Protein AF-A0A2E2Y2N1-F1 (afdb_monomer)

Mean predicted aligned error: 7.8 Å

Radius of gyration: 27.47 Å; Cα contacts (8 Å, |Δi|>4): 385; chains: 1; bounding box: 73×52×80 Å

Secondary structure (DSSP, 8-state):
-HHIIIIIHHSSTTHHHHHHHHHH-HHHHHHHHHHS----SSTTTB-TTSSB-HHHHHHHHHHHHHHHHHHHT---TTS-HHHHHHHHHHHHHHHHHHHHHHT-TTHHHHHHHHHHHHHHHHHHHS-EE-TTS-EE-GGGHHHHHHHHHHHHHHHHHH-HHHHHHHHHHHHTTS-HHHHHHHHS-GGG--HHHHHHHHHHHHHH---HHHHHHTS-TTTHHHHHHHHHHHHHHHHHHHHHHHHHHHTTHHHHHHHHHHHTSHHHHHHHHHHHHHHHHHHTT-HHHHHHHHHHHHHHHHHHHHH-GGGGGSHHHHHHHHHHHHHHHHHHHTT----TT-TTHHHHHHHHTTS--TT--TT------

Structure (mmCIF, N/CA/C/O backbone):
data_AF-A0A2E2Y2N1-F1
#
_entry.id   AF-A0A2E2Y2N1-F1
#
loop_
_atom_site.group_PDB
_atom_site.id
_atom_site.type_symbol
_atom_site.label_atom_id
_atom_site.label_alt_id
_atom_site.label_comp_id
_atom_site.label_asym_id
_atom_site.label_entity_id
_atom_site.label_seq_id
_atom_site.pdbx_PDB_ins_code
_atom_site.Cartn_x
_atom_site.Cartn_y
_atom_site.Cartn_z
_atom_site.occupancy
_atom_site.B_iso_or_equiv
_atom_site.auth_seq_id
_atom_site.auth_comp_id
_atom_site.auth_asym_id
_atom_site.auth_atom_id
_atom_site.pdbx_PDB_model_num
ATOM 1 N N . MET A 1 1 ? 16.594 20.138 -1.427 1.00 82.56 1 MET A N 1
ATOM 2 C CA . MET A 1 1 ? 17.473 19.387 -2.342 1.00 82.56 1 MET A CA 1
ATOM 3 C C . MET A 1 1 ? 16.872 18.054 -2.783 1.00 82.56 1 MET A C 1
ATOM 5 O O . MET A 1 1 ? 16.746 17.875 -3.982 1.00 82.56 1 MET A O 1
ATOM 9 N N . GLY A 1 2 ? 16.406 17.180 -1.873 1.00 85.44 2 GLY A N 1
ATOM 10 C CA . GLY A 1 2 ? 15.792 15.882 -2.238 1.00 85.44 2 GLY A CA 1
ATOM 11 C C . GLY A 1 2 ? 14.756 15.946 -3.373 1.00 85.44 2 GLY A C 1
ATOM 12 O O . GLY A 1 2 ? 14.960 15.336 -4.410 1.00 85.44 2 GLY A O 1
ATOM 13 N N . ASN A 1 3 ? 13.719 16.786 -3.262 1.00 87.50 3 ASN A N 1
ATOM 14 C CA . ASN A 1 3 ? 12.709 16.935 -4.331 1.00 87.50 3 ASN A CA 1
ATOM 15 C C . ASN A 1 3 ? 13.306 17.370 -5.685 1.00 87.50 3 ASN A C 1
ATOM 17 O O . ASN A 1 3 ? 12.841 16.927 -6.725 1.00 87.50 3 ASN A O 1
ATOM 21 N N . PHE A 1 4 ? 14.347 18.205 -5.682 1.00 89.19 4 PHE A N 1
ATOM 22 C CA . PHE A 1 4 ? 15.006 18.608 -6.921 1.00 89.19 4 PHE A CA 1
ATOM 23 C C . PHE A 1 4 ? 15.755 17.423 -7.545 1.00 89.19 4 PHE A C 1
ATOM 25 O O . PHE A 1 4 ? 15.518 17.093 -8.698 1.00 89.19 4 PHE A O 1
ATOM 32 N N . ILE A 1 5 ? 16.595 16.734 -6.767 1.00 92.62 5 ILE A N 1
ATOM 33 C CA . ILE A 1 5 ? 17.373 15.594 -7.271 1.00 92.62 5 ILE A CA 1
ATOM 34 C C . ILE A 1 5 ? 16.458 14.425 -7.668 1.00 92.62 5 ILE A C 1
ATOM 36 O O . ILE A 1 5 ? 16.681 13.800 -8.692 1.00 92.62 5 ILE A O 1
ATOM 40 N N . GLY A 1 6 ? 15.423 14.120 -6.889 1.00 92.75 6 GLY A N 1
ATOM 41 C CA . GLY A 1 6 ? 14.465 13.065 -7.219 1.00 92.75 6 GLY A CA 1
ATOM 42 C C . GLY A 1 6 ? 13.529 13.494 -8.344 1.00 92.75 6 GLY A C 1
ATOM 43 O O . GLY A 1 6 ? 13.709 13.108 -9.495 1.00 92.75 6 GLY A O 1
ATOM 44 N N . ASP A 1 7 ? 12.547 14.333 -8.015 1.00 89.00 7 ASP A N 1
ATOM 45 C CA . ASP A 1 7 ? 11.402 14.596 -8.889 1.00 89.00 7 ASP A CA 1
ATOM 46 C C . ASP A 1 7 ? 11.785 15.376 -10.154 1.00 89.00 7 ASP A C 1
ATOM 48 O O . ASP A 1 7 ? 11.282 15.061 -11.231 1.00 89.00 7 ASP A O 1
ATOM 52 N N . LYS A 1 8 ? 12.670 16.383 -10.063 1.00 89.88 8 LYS A N 1
ATOM 53 C CA . LYS A 1 8 ? 13.014 17.218 -11.234 1.00 89.88 8 LYS A CA 1
ATOM 54 C C . LYS A 1 8 ? 13.932 16.526 -12.234 1.00 89.88 8 LYS A C 1
ATOM 56 O O . LYS A 1 8 ? 13.910 16.916 -13.392 1.00 89.88 8 LYS A O 1
ATOM 61 N N . ILE A 1 9 ? 14.692 15.520 -11.810 1.00 92.12 9 ILE A N 1
ATOM 62 C CA . ILE A 1 9 ? 15.542 14.720 -12.702 1.00 92.12 9 ILE A CA 1
ATOM 63 C C . ILE A 1 9 ? 14.783 13.484 -13.192 1.00 92.12 9 ILE A C 1
ATOM 65 O O . ILE A 1 9 ? 14.837 13.160 -14.371 1.00 92.12 9 ILE A O 1
ATOM 69 N N . GLY A 1 10 ? 14.060 12.796 -12.305 1.00 89.62 10 GLY A N 1
ATOM 70 C CA . GLY A 1 10 ? 13.507 11.474 -12.596 1.00 89.62 10 GLY A CA 1
ATOM 71 C C . GLY A 1 10 ? 12.085 11.442 -13.160 1.00 89.62 10 GLY A C 1
ATOM 72 O O . GLY A 1 10 ? 11.651 10.379 -13.586 1.00 89.62 10 GLY A O 1
ATOM 73 N N . THR A 1 11 ? 11.351 12.558 -13.162 1.00 88.56 11 THR A N 1
ATOM 74 C CA . THR A 1 11 ? 9.949 12.609 -13.636 1.00 88.56 11 THR A CA 1
ATOM 75 C C . THR A 1 11 ? 9.750 13.170 -15.053 1.00 88.56 11 THR A C 1
ATOM 77 O O . THR A 1 11 ? 8.804 12.723 -15.696 1.00 88.56 11 THR A O 1
ATOM 80 N N . PRO A 1 12 ? 10.551 14.136 -15.561 1.00 89.88 12 PRO A N 1
ATOM 81 C CA . PRO A 1 12 ? 10.333 14.704 -16.896 1.00 89.88 12 PRO A CA 1
ATOM 82 C C . PRO A 1 12 ? 10.349 13.678 -18.038 1.00 89.88 12 PRO A C 1
ATOM 84 O O . PRO A 1 12 ? 10.820 12.549 -17.882 1.00 89.88 12 PRO A O 1
ATOM 87 N N . ASP A 1 13 ? 9.893 14.092 -19.218 1.00 85.00 13 ASP A N 1
ATOM 88 C CA . ASP A 1 13 ? 9.948 13.255 -20.422 1.00 85.00 13 ASP A CA 1
ATOM 89 C C . ASP A 1 13 ? 11.405 12.972 -20.831 1.00 85.00 13 ASP A C 1
ATOM 91 O O . ASP A 1 13 ? 11.737 11.856 -21.226 1.00 85.00 13 ASP A O 1
ATOM 95 N N . GLU A 1 14 ? 12.310 13.933 -20.609 1.00 89.81 14 GLU A N 1
ATOM 96 C CA . GLU A 1 14 ? 13.760 13.811 -20.815 1.00 89.81 14 GLU A CA 1
ATOM 97 C C . GLU A 1 14 ? 14.500 13.142 -19.637 1.00 89.81 14 GLU A C 1
ATOM 99 O O . GLU A 1 14 ? 15.723 13.255 -19.505 1.00 89.81 14 GLU A O 1
ATOM 104 N N . ARG A 1 15 ? 13.780 12.444 -18.744 1.00 90.50 15 ARG A N 1
ATOM 105 C CA . ARG A 1 15 ? 14.367 11.806 -17.549 1.00 90.50 15 ARG A CA 1
ATOM 106 C C . ARG A 1 15 ? 15.528 10.869 -17.863 1.00 90.50 15 ARG A C 1
ATOM 108 O O . ARG A 1 15 ? 16.442 10.775 -17.053 1.00 90.50 15 ARG A O 1
ATOM 115 N N . ILE A 1 16 ? 15.518 10.199 -19.018 1.00 88.00 16 ILE A N 1
ATOM 116 C CA . ILE A 1 16 ? 16.605 9.300 -19.431 1.00 88.00 16 ILE A CA 1
ATOM 117 C C . ILE A 1 16 ? 17.902 10.103 -19.588 1.00 88.00 16 ILE A C 1
ATOM 119 O O . ILE A 1 16 ? 18.906 9.775 -18.961 1.00 88.00 16 ILE A O 1
ATOM 123 N N . GLN A 1 17 ? 17.857 11.205 -20.342 1.00 90.50 17 GLN A N 1
ATOM 124 C CA . GLN A 1 17 ? 19.012 12.076 -20.564 1.00 90.50 17 GLN A CA 1
ATOM 125 C C . GLN A 1 17 ? 19.459 12.754 -19.265 1.00 90.50 17 GLN A C 1
ATOM 127 O O . GLN A 1 17 ? 20.652 12.850 -18.993 1.00 90.50 17 GLN A O 1
ATOM 132 N N . PHE A 1 18 ? 18.522 13.211 -18.428 1.00 93.69 18 PHE A N 1
ATOM 133 C CA . PHE A 1 18 ? 18.880 13.834 -17.151 1.00 93.69 18 PHE A CA 1
ATOM 134 C C . PHE A 1 18 ? 19.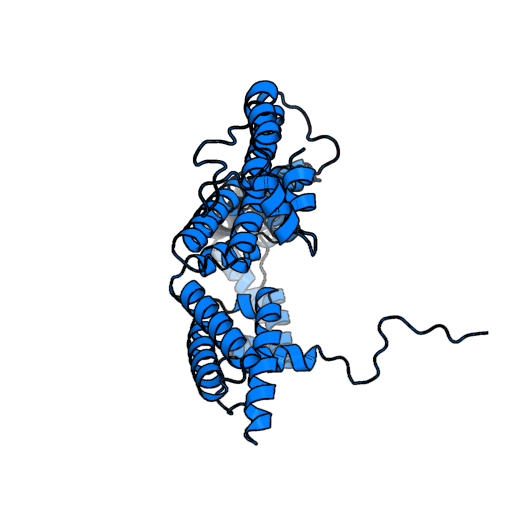506 12.853 -16.161 1.00 93.69 18 PHE A C 1
ATOM 136 O O . PHE A 1 18 ? 20.403 13.242 -15.415 1.00 93.69 18 PHE A O 1
ATOM 143 N N . ARG A 1 19 ? 19.058 11.594 -16.140 1.00 92.81 19 ARG A N 1
ATOM 144 C CA . ARG A 1 19 ? 19.638 10.554 -15.284 1.00 92.81 19 ARG A CA 1
ATOM 145 C C . ARG A 1 19 ? 21.025 10.141 -15.759 1.00 92.81 19 ARG A C 1
ATOM 147 O O . ARG A 1 19 ? 21.897 9.977 -14.913 1.00 92.81 19 ARG A O 1
ATOM 154 N N . GLU A 1 20 ? 21.251 10.048 -17.067 1.00 91.62 20 GLU A N 1
ATOM 155 C CA . GLU A 1 20 ? 22.584 9.822 -17.641 1.00 91.62 20 GLU A CA 1
ATOM 156 C C . GLU A 1 20 ? 23.547 10.958 -17.262 1.00 91.62 20 GLU A C 1
ATOM 158 O O . GLU A 1 20 ? 24.577 10.708 -16.641 1.00 91.62 20 GLU A O 1
ATOM 163 N N . LEU A 1 21 ? 23.152 12.217 -17.495 1.00 94.75 21 LEU A N 1
ATOM 164 C CA . LEU A 1 21 ? 23.945 13.387 -17.095 1.00 94.75 21 LEU A CA 1
ATOM 165 C C . LEU A 1 21 ? 24.225 13.418 -15.590 1.00 94.75 21 LEU A C 1
ATOM 167 O O . LEU A 1 21 ? 25.331 13.750 -15.175 1.00 94.75 21 LEU A O 1
ATOM 171 N N . PHE A 1 22 ? 23.232 13.069 -14.766 1.00 95.25 22 PHE A N 1
ATOM 172 C CA . PHE A 1 22 ? 23.412 12.992 -13.322 1.00 95.25 22 PHE A CA 1
ATOM 173 C C . PHE A 1 22 ? 24.473 11.958 -12.950 1.00 95.25 22 PHE A C 1
ATOM 175 O O . PHE A 1 22 ? 25.332 12.281 -12.145 1.00 95.25 22 PHE A O 1
ATOM 182 N N . GLN A 1 23 ? 24.429 10.755 -13.531 1.00 94.25 23 GLN A N 1
ATOM 183 C CA . GLN A 1 23 ? 25.370 9.665 -13.240 1.00 94.25 23 GLN A CA 1
ATOM 184 C C . GLN A 1 23 ? 26.819 9.997 -13.625 1.00 94.25 23 GLN A C 1
ATOM 186 O O . GLN A 1 23 ? 27.752 9.482 -13.004 1.00 94.25 23 GLN A O 1
ATOM 191 N N . GLU A 1 24 ? 27.009 10.823 -14.655 1.00 94.81 24 GLU A N 1
ATOM 192 C CA . GLU A 1 24 ? 28.324 11.235 -15.155 1.00 94.81 24 GLU A CA 1
ATOM 193 C C . GLU A 1 24 ? 28.924 12.433 -14.395 1.00 94.81 24 GLU A C 1
ATOM 195 O O . GLU A 1 24 ? 30.129 12.685 -14.502 1.00 94.81 24 GLU A O 1
ATOM 200 N N . ASP A 1 25 ? 28.131 13.156 -13.597 1.00 96.12 25 ASP A N 1
ATOM 201 C CA . ASP A 1 25 ? 28.566 14.363 -12.883 1.00 96.12 25 ASP A CA 1
ATOM 202 C C . ASP A 1 25 ? 29.327 14.034 -11.585 1.00 96.12 25 ASP A C 1
ATOM 204 O O . ASP A 1 25 ? 28.854 14.181 -10.451 1.00 96.12 25 ASP A O 1
ATOM 208 N N . ILE A 1 26 ? 30.562 13.560 -11.766 1.00 94.44 26 ILE A N 1
ATOM 209 C CA . ILE A 1 26 ? 31.460 13.163 -10.676 1.00 94.44 26 ILE A CA 1
ATOM 210 C C . ILE A 1 26 ? 31.739 14.335 -9.726 1.00 94.44 26 ILE A C 1
ATOM 212 O O . ILE A 1 26 ? 31.764 14.131 -8.510 1.00 94.44 26 ILE A O 1
ATOM 216 N N . ASP A 1 27 ? 31.935 15.546 -10.252 1.00 95.44 27 ASP A N 1
ATOM 217 C CA . ASP A 1 27 ? 32.252 16.731 -9.447 1.00 95.44 27 ASP A CA 1
ATOM 218 C C . ASP A 1 27 ? 31.070 17.093 -8.535 1.00 95.44 27 ASP A C 1
ATOM 220 O O . ASP A 1 27 ? 31.244 17.319 -7.329 1.00 95.44 27 ASP A O 1
ATOM 224 N N . PHE A 1 28 ? 29.842 17.051 -9.064 1.00 95.00 28 PHE A N 1
ATOM 225 C CA . PHE A 1 28 ? 28.638 17.221 -8.260 1.00 95.00 28 PHE A CA 1
ATOM 226 C C . PHE A 1 28 ? 28.507 16.133 -7.187 1.00 95.00 28 PHE A C 1
ATOM 228 O O . PHE A 1 28 ? 28.236 16.443 -6.025 1.00 95.00 28 PHE A O 1
ATOM 235 N N . HIS A 1 29 ? 28.764 14.865 -7.511 1.00 95.69 29 HIS A N 1
ATOM 236 C CA . HIS A 1 29 ? 28.720 13.783 -6.524 1.00 95.69 29 HIS A CA 1
ATOM 237 C C . HIS A 1 29 ? 29.775 13.914 -5.422 1.00 95.69 29 HIS A C 1
ATOM 239 O O . HIS A 1 29 ? 29.485 13.595 -4.264 1.00 95.69 29 HIS A O 1
ATOM 245 N N . GLN A 1 30 ? 30.977 14.389 -5.757 1.00 94.75 30 GLN A N 1
ATOM 246 C CA . GLN A 1 30 ? 32.033 14.663 -4.784 1.00 94.75 30 GLN A CA 1
ATOM 247 C C . GLN A 1 30 ? 31.641 15.810 -3.853 1.00 94.75 30 GLN A C 1
ATOM 249 O O . GLN A 1 30 ? 31.763 15.654 -2.637 1.00 94.75 30 GLN A O 1
ATOM 254 N N . SER A 1 31 ? 31.108 16.916 -4.388 1.00 94.38 31 SER A N 1
ATOM 255 C CA . SER A 1 31 ? 30.619 18.032 -3.561 1.00 94.38 31 SER A CA 1
ATOM 256 C C . SER A 1 31 ? 29.510 17.590 -2.601 1.00 94.38 31 SER A C 1
ATOM 258 O O . SER A 1 31 ? 29.604 17.840 -1.401 1.00 94.38 31 SER A O 1
ATOM 260 N N . LEU A 1 32 ? 28.520 16.817 -3.069 1.00 94.00 32 LEU A N 1
ATOM 261 C CA . LEU A 1 32 ? 27.466 16.266 -2.211 1.00 94.00 32 LEU A CA 1
ATOM 262 C C . LEU A 1 32 ? 28.025 15.383 -1.084 1.00 94.00 32 LEU A C 1
ATOM 264 O O . LEU A 1 32 ? 27.546 15.440 0.052 1.00 94.00 32 LEU A O 1
ATOM 268 N N . SER A 1 33 ? 29.041 14.573 -1.377 1.00 92.88 33 SER A N 1
ATOM 269 C CA . SER A 1 33 ? 29.656 13.711 -0.370 1.00 92.88 33 SER A CA 1
ATOM 270 C C . SER A 1 33 ? 30.486 14.484 0.647 1.00 92.88 33 SER A C 1
ATOM 272 O O . SER A 1 33 ? 30.409 14.173 1.836 1.00 92.88 33 SER A O 1
ATOM 274 N N . LEU A 1 34 ? 31.280 15.459 0.204 1.00 92.62 34 LEU A N 1
ATOM 275 C CA . LEU A 1 34 ? 32.218 16.189 1.059 1.00 92.62 34 LEU A CA 1
ATOM 276 C C . LEU A 1 34 ? 31.538 17.296 1.867 1.00 92.62 34 LEU A C 1
ATOM 278 O O . LEU A 1 34 ? 31.844 17.470 3.044 1.00 92.62 34 LEU A O 1
ATOM 282 N N . GLU A 1 35 ? 30.625 18.038 1.245 1.00 92.81 35 GLU A N 1
ATOM 283 C CA . GLU A 1 35 ? 30.019 19.235 1.834 1.00 92.81 35 GLU A CA 1
ATOM 284 C C . GLU A 1 35 ? 28.709 18.909 2.552 1.00 92.81 35 GLU A C 1
ATOM 286 O O . GLU A 1 35 ? 28.426 19.446 3.622 1.00 92.81 35 GLU A O 1
ATOM 291 N N . GLU A 1 36 ? 27.923 17.984 1.997 1.00 91.31 36 GLU A N 1
ATOM 292 C CA . GLU A 1 36 ? 26.582 17.680 2.498 1.00 91.31 36 GLU A CA 1
ATOM 293 C C . GLU A 1 36 ? 26.494 16.354 3.257 1.00 91.31 36 GLU A C 1
ATOM 295 O O . GLU A 1 36 ? 25.453 16.059 3.857 1.00 91.31 36 GLU A O 1
ATOM 300 N N . GLY A 1 37 ? 27.567 15.560 3.277 1.00 90.44 37 GLY A N 1
ATOM 301 C CA . GLY A 1 37 ? 27.592 14.255 3.938 1.00 90.44 37 GLY A CA 1
ATOM 302 C C . GLY A 1 37 ? 26.612 13.251 3.325 1.00 90.44 37 GLY A C 1
ATOM 303 O O . GLY A 1 37 ? 26.119 12.371 4.031 1.00 90.44 37 GLY A O 1
ATOM 304 N N . ILE A 1 38 ? 26.288 13.406 2.037 1.00 93.75 38 ILE A N 1
ATOM 305 C CA . ILE A 1 38 ? 25.454 12.468 1.284 1.00 93.75 38 ILE A CA 1
ATOM 306 C C . ILE A 1 38 ? 26.363 11.447 0.615 1.00 93.75 38 ILE A C 1
ATOM 308 O O . ILE A 1 38 ? 27.162 11.789 -0.250 1.00 93.75 38 ILE A O 1
ATOM 312 N N . ASP A 1 39 ? 26.243 10.184 0.999 1.00 92.69 39 ASP A N 1
ATOM 313 C CA . ASP A 1 39 ? 27.144 9.135 0.537 1.00 92.69 39 ASP A CA 1
ATOM 314 C C . ASP A 1 39 ? 26.782 8.698 -0.890 1.00 92.69 39 ASP A C 1
ATOM 316 O O . ASP A 1 39 ? 25.949 7.814 -1.098 1.00 92.69 39 ASP A O 1
ATOM 320 N N . THR A 1 40 ? 27.367 9.362 -1.885 1.00 91.94 40 THR A N 1
ATOM 321 C CA . THR A 1 40 ? 27.090 9.146 -3.313 1.00 91.94 40 THR A CA 1
ATOM 322 C C . THR A 1 40 ? 27.819 7.932 -3.888 1.00 91.94 40 THR A C 1
ATOM 324 O O . THR A 1 40 ? 27.335 7.356 -4.855 1.00 91.94 40 THR A O 1
ATOM 327 N N . PHE A 1 41 ? 28.922 7.484 -3.278 1.00 91.19 41 PHE A N 1
ATOM 328 C CA . PHE A 1 41 ? 29.779 6.420 -3.823 1.00 91.19 41 PHE A CA 1
ATOM 329 C C . PHE A 1 41 ? 29.589 5.046 -3.165 1.00 91.19 41 PHE A C 1
ATOM 331 O O . PHE A 1 41 ? 30.204 4.069 -3.599 1.00 91.19 41 PHE A O 1
ATOM 338 N N . SER A 1 42 ? 28.752 4.923 -2.131 1.00 90.69 42 SER A N 1
ATOM 339 C CA . SER A 1 42 ? 28.406 3.616 -1.565 1.00 90.69 42 SER A CA 1
ATOM 340 C C . SER A 1 42 ? 27.160 3.001 -2.187 1.00 90.69 42 SER A C 1
ATOM 342 O O . SER A 1 42 ? 26.317 3.669 -2.785 1.00 90.69 42 SER A O 1
ATOM 344 N N . ARG A 1 43 ? 26.975 1.701 -1.923 1.00 87.06 43 ARG A N 1
ATOM 345 C CA . ARG A 1 43 ? 25.799 0.910 -2.331 1.00 87.06 43 ARG A CA 1
ATOM 346 C C . ARG A 1 43 ? 24.448 1.529 -1.947 1.00 87.06 43 ARG A C 1
ATOM 348 O O . ARG A 1 43 ? 23.429 1.091 -2.458 1.00 87.06 43 ARG A O 1
ATOM 355 N N . ARG A 1 44 ? 24.416 2.516 -1.044 1.00 89.06 44 ARG A N 1
ATOM 356 C CA . ARG A 1 44 ? 23.191 3.245 -0.691 1.00 89.06 44 ARG A CA 1
ATOM 357 C C . ARG A 1 44 ? 22.697 4.159 -1.813 1.00 89.06 44 ARG A C 1
ATOM 359 O O . ARG A 1 44 ? 21.487 4.365 -1.898 1.00 89.06 44 ARG A O 1
ATOM 366 N N . SER A 1 45 ? 23.610 4.676 -2.638 1.00 93.62 45 SER A N 1
ATOM 367 C CA . SER A 1 45 ? 23.323 5.574 -3.765 1.00 93.62 45 SER A CA 1
ATOM 368 C C . SER A 1 45 ? 23.506 4.935 -5.131 1.00 93.62 45 SER A C 1
ATOM 370 O O . SER A 1 45 ? 22.994 5.484 -6.096 1.00 93.62 45 SER A O 1
ATOM 372 N N . LEU A 1 46 ? 24.227 3.818 -5.241 1.00 94.81 46 LEU A N 1
ATOM 373 C CA . LEU A 1 46 ? 24.498 3.216 -6.547 1.00 94.81 46 LEU A CA 1
ATOM 374 C C . LEU A 1 46 ? 23.274 2.473 -7.096 1.00 94.81 46 LEU A C 1
ATOM 376 O O . LEU A 1 46 ? 22.705 1.617 -6.415 1.00 94.81 46 LEU A O 1
ATOM 380 N N . GLY A 1 47 ? 22.899 2.797 -8.333 1.00 93.38 47 GLY A N 1
ATOM 381 C CA . GLY A 1 47 ? 21.890 2.077 -9.102 1.00 93.38 47 GLY A CA 1
ATOM 382 C C . GLY A 1 47 ? 22.428 0.775 -9.720 1.00 93.38 47 GLY A C 1
ATOM 383 O O . GLY A 1 47 ? 23.573 0.384 -9.468 1.00 93.38 47 GLY A O 1
ATOM 384 N N . PRO A 1 48 ? 21.629 0.097 -10.563 1.00 93.06 48 PRO A N 1
ATOM 385 C CA . PRO A 1 48 ? 22.011 -1.172 -11.196 1.00 93.06 48 PRO A CA 1
ATOM 386 C C . PRO A 1 48 ? 23.272 -1.091 -12.074 1.00 93.06 48 PRO A C 1
ATOM 388 O O . PRO A 1 48 ? 23.992 -2.074 -12.232 1.00 93.06 48 PRO A O 1
ATOM 391 N N . THR A 1 49 ? 23.571 0.091 -12.612 1.00 91.12 49 THR A N 1
ATOM 392 C CA . THR A 1 49 ? 24.760 0.400 -13.424 1.00 91.12 49 THR A CA 1
ATOM 393 C C . THR A 1 49 ? 26.037 0.577 -12.597 1.00 91.12 49 THR A C 1
ATOM 395 O O . THR A 1 49 ? 27.125 0.687 -13.158 1.00 91.12 49 THR A O 1
ATOM 398 N N . GLY A 1 50 ? 25.933 0.621 -11.264 1.00 93.00 50 GLY A N 1
ATOM 399 C CA . GLY A 1 50 ? 27.059 0.906 -10.375 1.00 93.00 50 GLY A CA 1
ATOM 400 C C . GLY A 1 50 ? 27.439 2.388 -10.295 1.00 93.00 50 GLY A C 1
ATOM 401 O O . GLY A 1 50 ? 28.458 2.703 -9.685 1.00 93.00 50 GLY A O 1
ATOM 402 N N . THR A 1 51 ? 26.635 3.286 -10.870 1.00 94.06 51 THR A N 1
ATOM 403 C CA . THR A 1 51 ? 26.779 4.748 -10.776 1.00 94.06 51 THR A CA 1
ATOM 404 C C . THR A 1 51 ? 25.735 5.345 -9.821 1.00 94.06 51 THR A C 1
ATOM 406 O O . THR A 1 51 ? 24.729 4.686 -9.530 1.00 94.06 51 THR A O 1
ATOM 409 N N . PRO A 1 52 ? 25.956 6.554 -9.269 1.00 96.12 52 PRO A N 1
ATOM 410 C CA . PRO A 1 52 ? 25.003 7.176 -8.352 1.00 96.12 52 PRO A CA 1
ATOM 411 C C . PRO A 1 52 ? 23.655 7.453 -9.029 1.00 96.12 52 PRO A C 1
ATOM 413 O O . PRO A 1 52 ? 23.580 8.076 -10.082 1.00 96.12 52 PRO A O 1
ATOM 416 N N . ASP A 1 53 ? 22.572 7.010 -8.400 1.00 96.50 53 ASP A N 1
ATOM 417 C CA . ASP A 1 53 ? 21.205 7.172 -8.883 1.00 96.50 53 ASP A CA 1
ATOM 418 C C . ASP A 1 53 ? 20.522 8.355 -8.181 1.00 96.50 53 ASP A C 1
ATOM 420 O O . ASP A 1 53 ? 20.578 8.497 -6.955 1.00 96.50 53 ASP A O 1
ATOM 424 N N . ASN A 1 54 ? 19.847 9.214 -8.949 1.00 96.44 54 ASN A N 1
ATOM 425 C CA . ASN A 1 54 ? 19.240 10.436 -8.425 1.00 96.44 54 ASN A CA 1
ATOM 426 C C . ASN A 1 54 ? 18.142 10.154 -7.381 1.00 96.44 54 ASN A C 1
ATOM 428 O O . ASN A 1 54 ? 18.052 10.855 -6.369 1.00 96.44 54 ASN A O 1
ATOM 432 N N . TRP A 1 55 ? 17.335 9.105 -7.553 1.00 97.31 55 TRP A N 1
ATOM 433 C CA . TRP A 1 55 ? 16.323 8.736 -6.567 1.00 97.31 55 TRP A CA 1
ATOM 434 C C . TRP A 1 55 ? 16.978 8.233 -5.282 1.00 97.31 55 TRP A C 1
ATOM 436 O O . TRP A 1 55 ? 16.573 8.617 -4.186 1.00 97.31 55 TRP A O 1
ATOM 446 N N . LEU A 1 56 ? 18.045 7.443 -5.382 1.00 97.25 56 LEU A N 1
ATOM 447 C CA . LEU A 1 56 ? 18.746 6.950 -4.197 1.00 97.25 56 LEU A CA 1
ATOM 448 C C . LEU A 1 56 ? 19.493 8.055 -3.436 1.00 97.25 56 LEU A C 1
ATOM 450 O O . LEU A 1 56 ? 19.470 8.085 -2.202 1.00 97.25 56 LEU A O 1
ATOM 454 N N . VAL A 1 57 ? 20.077 9.016 -4.150 1.00 97.00 57 VAL A N 1
ATOM 455 C CA . VAL A 1 57 ? 20.665 10.224 -3.552 1.00 97.00 57 VAL A CA 1
ATOM 456 C C . VAL A 1 57 ? 19.578 11.084 -2.894 1.00 97.00 57 VAL A C 1
ATOM 458 O O . VAL A 1 57 ? 19.754 11.570 -1.774 1.00 97.00 57 VAL A O 1
ATOM 461 N N . SER A 1 58 ? 18.416 11.236 -3.535 1.00 96.62 58 SER A N 1
ATOM 462 C CA . SER A 1 58 ? 17.257 11.929 -2.959 1.00 96.62 58 SER A CA 1
ATOM 463 C C . SER A 1 58 ? 16.739 11.250 -1.684 1.00 96.62 58 SER A C 1
ATOM 465 O O . SER A 1 58 ? 16.439 11.923 -0.694 1.00 96.62 58 SER A O 1
ATOM 467 N N . TRP A 1 59 ? 16.718 9.916 -1.650 1.00 96.75 59 TRP A N 1
ATOM 468 C CA . TRP A 1 59 ? 16.344 9.146 -0.465 1.00 96.75 59 TRP A CA 1
ATOM 469 C C . TRP A 1 59 ? 17.243 9.477 0.736 1.00 96.75 59 TRP A C 1
ATOM 471 O O . TRP A 1 59 ? 16.732 9.701 1.836 1.00 96.75 59 TRP A O 1
ATOM 481 N N . GLN A 1 60 ? 18.560 9.611 0.529 1.00 95.62 60 GLN A N 1
ATOM 482 C CA . GLN A 1 60 ? 19.484 10.028 1.593 1.00 95.62 60 GLN A CA 1
ATOM 483 C C . GLN A 1 60 ? 19.212 11.452 2.081 1.00 95.62 60 GLN A C 1
ATOM 485 O O . GLN A 1 60 ? 19.274 11.718 3.282 1.00 95.62 60 GLN A O 1
ATOM 490 N N . TRP A 1 61 ? 18.848 12.366 1.181 1.00 94.62 61 TRP A N 1
ATOM 491 C CA . TRP A 1 61 ? 18.437 13.716 1.564 1.00 94.62 61 TRP A CA 1
ATOM 492 C C . TRP A 1 61 ? 17.190 13.720 2.446 1.00 94.62 61 TRP A C 1
ATOM 494 O O . TRP A 1 61 ? 17.135 14.465 3.427 1.00 94.62 61 TRP A O 1
ATOM 504 N N . TYR A 1 62 ? 16.196 12.891 2.129 1.00 93.81 62 TYR A N 1
ATOM 505 C CA . TYR A 1 62 ? 15.017 12.761 2.979 1.00 93.81 62 TYR A CA 1
ATOM 506 C C . TYR A 1 62 ? 15.349 12.102 4.316 1.00 93.81 62 TYR A C 1
ATOM 508 O O . TYR A 1 62 ? 14.883 12.584 5.343 1.00 93.81 62 TYR A O 1
ATOM 516 N N . GLN A 1 63 ? 16.231 11.100 4.343 1.00 93.44 63 GLN A N 1
ATOM 517 C CA . GLN A 1 63 ? 16.730 10.531 5.596 1.00 93.44 63 GLN A CA 1
ATOM 518 C C . GLN A 1 63 ? 17.451 11.580 6.461 1.00 93.44 63 GLN A C 1
ATOM 520 O O . GLN A 1 63 ? 17.174 11.685 7.655 1.00 93.44 63 GLN A O 1
ATOM 525 N N . LYS A 1 64 ? 18.319 12.411 5.868 1.00 91.31 64 LYS A N 1
ATOM 526 C CA . LYS A 1 64 ? 18.972 13.543 6.550 1.00 91.31 64 LYS A CA 1
ATOM 527 C C . LYS A 1 64 ? 17.935 14.526 7.107 1.00 91.31 64 LYS A C 1
ATOM 529 O O . LYS A 1 64 ? 18.079 14.986 8.236 1.00 91.31 64 LYS A O 1
ATOM 534 N N . SER A 1 65 ? 16.874 14.813 6.350 1.00 89.62 65 SER A N 1
ATOM 535 C CA . SER A 1 65 ? 15.787 15.694 6.795 1.00 89.62 65 SER A CA 1
ATOM 536 C C . SER A 1 65 ? 14.980 15.104 7.954 1.00 89.62 65 SER A C 1
ATOM 538 O O . SER A 1 65 ? 14.645 15.835 8.882 1.00 89.62 65 SER A O 1
ATOM 540 N N . GLU A 1 66 ? 14.657 13.810 7.917 1.00 90.44 66 GLU A N 1
ATOM 541 C CA . GLU A 1 66 ? 13.973 13.125 9.019 1.00 90.44 66 GLU A CA 1
ATOM 542 C C . GLU A 1 66 ? 14.832 13.148 10.289 1.00 90.44 66 GLU A C 1
ATOM 544 O O . GLU A 1 66 ? 14.341 13.531 11.348 1.00 90.44 66 GLU A O 1
ATOM 549 N N . ASN A 1 67 ? 16.133 12.862 10.165 1.00 87.94 67 ASN A N 1
ATOM 550 C CA . ASN A 1 67 ? 17.097 12.908 11.269 1.00 87.94 67 ASN A CA 1
ATOM 551 C C . ASN A 1 67 ? 17.301 14.314 11.856 1.00 87.94 67 ASN A C 1
ATOM 553 O O . ASN A 1 67 ? 17.819 14.433 12.960 1.00 87.94 67 ASN A O 1
ATOM 557 N N . ALA A 1 68 ? 16.938 15.381 11.143 1.00 83.88 68 ALA A N 1
ATOM 558 C CA . ALA A 1 68 ? 16.943 16.736 11.693 1.00 83.88 68 ALA A CA 1
ATOM 559 C C . ALA A 1 68 ? 15.643 17.053 12.457 1.00 83.88 68 ALA A C 1
ATOM 561 O O . ALA A 1 68 ? 15.665 17.804 13.429 1.00 83.88 68 ALA A O 1
ATOM 562 N N . VAL A 1 69 ? 14.517 16.474 12.035 1.00 80.62 69 VAL A N 1
ATOM 563 C CA . VAL A 1 69 ? 13.190 16.681 12.636 1.00 80.62 69 VAL A CA 1
ATOM 564 C C . VAL A 1 69 ? 13.010 15.860 13.918 1.00 80.62 69 VAL A C 1
ATOM 566 O O . VAL A 1 69 ? 12.608 16.421 14.937 1.00 80.62 69 VAL A O 1
ATOM 569 N N . ASP A 1 70 ? 13.352 14.567 13.887 1.00 68.44 70 ASP A N 1
ATOM 570 C CA . ASP A 1 70 ? 13.094 13.606 14.978 1.00 68.44 70 ASP A CA 1
ATOM 571 C C . ASP A 1 70 ? 13.801 13.974 16.303 1.00 68.44 70 ASP A C 1
ATOM 573 O O . ASP A 1 70 ? 13.144 14.054 17.340 1.00 68.44 70 ASP A O 1
ATOM 577 N N . PRO A 1 71 ? 15.119 14.265 16.321 1.00 58.19 71 PRO A N 1
ATOM 578 C CA . PRO A 1 71 ? 15.854 14.500 17.567 1.00 58.19 71 PRO A CA 1
ATOM 579 C C . PRO A 1 71 ? 15.696 15.920 18.118 1.00 58.19 71 PRO A C 1
ATOM 581 O O . PRO A 1 71 ? 15.925 16.148 19.303 1.00 58.19 71 PRO A O 1
ATOM 584 N N . LEU A 1 72 ? 15.358 16.893 17.264 1.00 52.16 72 LEU A N 1
ATOM 585 C CA . LEU A 1 72 ? 15.324 18.314 17.631 1.00 52.16 72 LEU A CA 1
ATOM 586 C C . LEU A 1 72 ? 13.908 18.819 17.943 1.00 52.16 72 LEU A C 1
ATOM 588 O O . LEU A 1 72 ? 13.746 19.999 18.257 1.00 52.16 72 LEU A O 1
ATOM 592 N N . GLY A 1 73 ? 12.882 17.963 17.826 1.00 53.28 73 GLY A N 1
ATOM 593 C CA . GLY A 1 73 ? 11.477 18.348 18.001 1.00 53.28 73 GLY A CA 1
ATOM 594 C C . GLY A 1 73 ? 11.029 19.446 17.028 1.00 53.28 73 GLY A C 1
ATOM 595 O O . GLY A 1 73 ? 10.067 20.170 17.295 1.00 53.28 73 GLY A O 1
ATOM 596 N N . GLN A 1 74 ? 11.752 19.622 15.918 1.00 57.88 74 GLN A N 1
ATOM 597 C CA . GLN A 1 74 ? 11.460 20.659 14.939 1.00 57.88 74 GLN A CA 1
ATOM 598 C C . GLN A 1 74 ? 10.273 20.226 14.087 1.00 57.88 74 GLN A C 1
ATOM 600 O O . GLN A 1 74 ? 10.226 19.112 13.581 1.00 57.88 74 GLN A O 1
ATOM 605 N N . ARG A 1 75 ? 9.299 21.117 13.890 1.00 59.41 75 ARG A N 1
ATOM 606 C CA . ARG A 1 75 ? 8.191 20.844 12.968 1.00 59.41 75 ARG A CA 1
ATOM 607 C C . ARG A 1 75 ? 8.718 20.798 11.537 1.00 59.41 75 ARG A C 1
ATOM 609 O O . ARG A 1 75 ? 9.475 21.680 11.134 1.00 59.41 75 ARG A O 1
ATOM 616 N N . ALA A 1 76 ? 8.246 19.834 10.750 1.00 63.44 76 ALA A N 1
ATOM 617 C CA . ALA A 1 76 ? 8.411 19.860 9.303 1.00 63.44 76 ALA A CA 1
ATOM 618 C C . ALA A 1 76 ? 7.788 21.158 8.755 1.00 63.44 76 ALA A C 1
ATOM 620 O O . ALA A 1 76 ? 6.569 21.333 8.772 1.00 63.44 76 ALA A O 1
ATOM 621 N N . LEU A 1 77 ? 8.624 22.109 8.331 1.00 60.47 77 LEU A N 1
ATOM 622 C CA . LEU A 1 77 ? 8.165 23.415 7.859 1.00 60.47 77 LEU A CA 1
ATOM 623 C C . LEU A 1 77 ? 7.244 23.241 6.641 1.00 60.47 77 LEU A C 1
ATOM 625 O O . LEU A 1 77 ? 7.668 22.772 5.587 1.00 60.47 77 LEU A O 1
ATOM 629 N N . GLY A 1 78 ? 5.973 23.623 6.795 1.00 67.31 78 GLY A N 1
ATOM 630 C CA . GLY A 1 78 ? 5.006 23.735 5.699 1.00 67.31 78 GLY A CA 1
ATOM 631 C C . GLY A 1 78 ? 4.429 22.426 5.144 1.00 67.31 78 GLY A C 1
ATOM 632 O O . GLY A 1 78 ? 3.679 22.489 4.173 1.00 67.31 78 GLY A O 1
ATOM 633 N N . LYS A 1 79 ? 4.726 21.254 5.726 1.00 76.12 79 LYS A N 1
ATOM 634 C CA . LYS A 1 79 ? 4.123 19.970 5.314 1.00 76.12 79 LYS A CA 1
ATOM 635 C C . LYS A 1 79 ? 3.409 19.282 6.472 1.00 76.12 79 LYS A C 1
ATOM 637 O O . LYS A 1 79 ? 3.899 19.276 7.597 1.00 76.12 79 LYS A O 1
ATOM 642 N N . ALA A 1 80 ? 2.264 18.662 6.178 1.00 85.56 80 ALA A N 1
ATOM 643 C CA . ALA A 1 80 ? 1.596 17.771 7.121 1.00 85.56 80 ALA A CA 1
ATOM 644 C C . ALA A 1 80 ? 2.530 16.610 7.510 1.00 85.56 80 ALA A C 1
ATOM 646 O O . ALA A 1 80 ? 3.285 16.122 6.667 1.00 85.56 80 ALA A O 1
ATOM 647 N N . HIS A 1 81 ? 2.452 16.157 8.766 1.00 89.12 81 HIS A N 1
ATOM 648 C CA . HIS A 1 81 ? 3.350 15.145 9.338 1.00 89.12 81 HIS A CA 1
ATOM 649 C C . HIS A 1 81 ? 3.437 13.883 8.466 1.00 89.12 81 HIS A C 1
ATOM 651 O O . HIS A 1 81 ? 4.524 13.466 8.075 1.00 89.12 81 HIS A O 1
ATOM 657 N N . LEU A 1 82 ? 2.282 13.345 8.063 1.00 92.56 82 LEU A N 1
ATOM 658 C CA . LEU A 1 82 ? 2.191 12.196 7.160 1.00 92.56 82 LEU A CA 1
ATOM 659 C C . LEU A 1 82 ? 2.919 12.432 5.828 1.00 92.56 82 LEU A C 1
ATOM 661 O O . LEU A 1 82 ? 3.750 11.623 5.420 1.00 92.56 82 LEU A O 1
ATOM 665 N N . LEU A 1 83 ? 2.641 13.556 5.161 1.00 92.56 83 LEU A N 1
ATOM 666 C CA . LEU A 1 83 ? 3.230 13.866 3.856 1.00 92.56 83 LEU A CA 1
ATOM 667 C C . LEU A 1 83 ? 4.742 14.061 3.938 1.00 92.56 83 LEU A C 1
ATOM 669 O O . LEU A 1 83 ? 5.439 13.734 2.985 1.00 92.56 83 LEU A O 1
ATOM 673 N N . PHE A 1 84 ? 5.254 14.581 5.054 1.00 92.25 84 PHE A N 1
ATOM 674 C CA . PHE A 1 84 ? 6.690 14.717 5.277 1.00 92.25 84 PHE A CA 1
ATOM 675 C C . PHE A 1 84 ? 7.384 13.348 5.315 1.00 92.25 84 PHE A C 1
ATOM 677 O O . PHE A 1 84 ? 8.301 13.118 4.527 1.00 92.25 84 PHE A O 1
ATOM 684 N N . PHE A 1 85 ? 6.894 12.421 6.145 1.00 93.81 85 PHE A N 1
ATOM 685 C CA . PHE A 1 85 ? 7.475 11.076 6.276 1.00 93.81 85 PHE A CA 1
ATOM 686 C C . PHE A 1 85 ? 7.198 10.160 5.081 1.00 93.81 85 PHE A C 1
ATOM 688 O O . PHE A 1 85 ? 7.864 9.143 4.915 1.00 93.81 85 PHE A O 1
ATOM 695 N N . THR A 1 86 ? 6.257 10.524 4.210 1.00 95.69 86 THR A N 1
ATOM 696 C CA . THR A 1 86 ? 5.989 9.774 2.974 1.00 95.69 86 THR A CA 1
ATOM 697 C C . THR A 1 86 ? 7.090 9.965 1.928 1.00 95.69 86 THR A C 1
ATOM 699 O O . THR A 1 86 ? 7.328 9.066 1.126 1.00 95.69 86 THR A O 1
ATOM 702 N N . LEU A 1 87 ? 7.798 11.102 1.930 1.00 94.12 87 LEU A N 1
ATOM 703 C CA . LEU A 1 87 ? 8.755 11.451 0.869 1.00 94.12 87 LEU A CA 1
ATOM 704 C C . LEU A 1 87 ? 9.889 10.428 0.740 1.00 94.12 87 LEU A C 1
ATOM 706 O O . LEU A 1 87 ? 10.179 9.965 -0.363 1.00 94.12 87 LEU A O 1
ATOM 710 N N . LYS A 1 88 ? 10.498 10.038 1.865 1.00 95.31 88 LYS A N 1
ATOM 711 C CA . LYS A 1 88 ? 11.611 9.085 1.892 1.00 95.31 88 LYS A CA 1
ATOM 712 C C . LYS A 1 88 ? 11.234 7.733 1.264 1.00 95.31 88 LYS A C 1
ATOM 714 O O . LYS A 1 88 ? 11.850 7.370 0.264 1.00 95.31 88 LYS A O 1
ATOM 719 N N . PRO A 1 89 ? 10.241 6.979 1.766 1.00 97.19 89 PRO A N 1
ATOM 720 C CA . PRO A 1 89 ? 9.910 5.675 1.197 1.00 97.19 89 PRO A CA 1
ATOM 721 C C . PRO A 1 89 ? 9.287 5.783 -0.201 1.00 97.19 89 PRO A C 1
ATOM 723 O O . PRO A 1 89 ? 9.555 4.934 -1.047 1.00 97.19 89 PRO A O 1
ATOM 726 N N . LYS A 1 90 ? 8.547 6.860 -0.505 1.00 95.94 90 LYS A N 1
ATOM 727 C CA . LYS A 1 90 ? 8.010 7.092 -1.854 1.00 95.94 90 LYS A CA 1
ATOM 728 C C . LYS A 1 90 ? 9.114 7.225 -2.903 1.00 95.94 90 LYS A C 1
ATOM 730 O O . LYS A 1 90 ? 8.948 6.751 -4.019 1.00 95.94 90 LYS A O 1
ATOM 735 N N . THR A 1 91 ? 10.252 7.800 -2.526 1.00 96.62 91 THR A N 1
ATOM 736 C CA . THR A 1 91 ? 11.427 7.915 -3.398 1.00 96.62 91 THR A CA 1
ATOM 737 C C . THR A 1 91 ? 11.998 6.544 -3.780 1.00 96.62 91 THR A C 1
ATOM 739 O O . THR A 1 91 ? 12.430 6.361 -4.913 1.00 96.62 91 THR A O 1
ATOM 742 N N . LEU A 1 92 ? 11.957 5.554 -2.878 1.00 97.69 92 LEU A N 1
ATOM 743 C CA . LEU A 1 92 ? 12.377 4.180 -3.196 1.00 97.69 92 LEU A CA 1
ATOM 744 C C . LEU A 1 92 ? 11.427 3.505 -4.184 1.00 97.69 92 LEU A C 1
ATOM 746 O O . LEU A 1 92 ? 11.877 2.773 -5.059 1.00 97.69 92 LEU A O 1
ATOM 750 N N . ILE A 1 93 ? 10.127 3.779 -4.067 1.00 96.94 93 ILE A N 1
ATOM 751 C CA . ILE A 1 93 ? 9.141 3.319 -5.048 1.00 96.94 93 ILE A CA 1
ATOM 752 C C . ILE A 1 93 ? 9.441 3.960 -6.405 1.00 96.94 93 ILE A C 1
ATOM 754 O O . ILE A 1 93 ? 9.521 3.250 -7.397 1.00 96.94 93 ILE A O 1
ATOM 758 N N . SER A 1 94 ? 9.667 5.278 -6.459 1.00 95.81 94 SER A N 1
ATOM 759 C CA . SER A 1 94 ? 10.022 5.963 -7.711 1.00 95.81 94 SER A CA 1
ATOM 760 C C . SER A 1 94 ? 11.302 5.410 -8.341 1.00 95.81 94 SER A C 1
ATOM 762 O O . SER A 1 94 ? 11.347 5.240 -9.553 1.00 95.81 94 SER A O 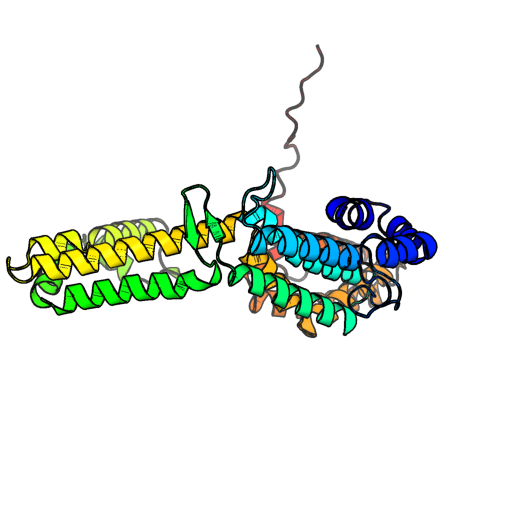1
ATOM 764 N N . PHE A 1 95 ? 12.312 5.074 -7.532 1.00 96.81 95 PHE A N 1
ATOM 765 C CA . PHE A 1 95 ? 13.514 4.384 -8.001 1.00 96.81 95 PHE A CA 1
ATOM 766 C C . PHE A 1 95 ? 13.188 3.036 -8.652 1.00 96.81 95 PHE A C 1
ATOM 768 O O . PHE A 1 95 ? 13.621 2.790 -9.773 1.00 96.81 95 PHE A O 1
ATOM 775 N N . ALA A 1 96 ? 12.416 2.185 -7.968 1.00 96.75 96 ALA A N 1
ATOM 776 C CA . ALA A 1 96 ? 12.058 0.860 -8.469 1.00 96.75 96 ALA A CA 1
ATOM 777 C C . ALA A 1 96 ? 11.294 0.937 -9.802 1.00 96.75 96 ALA A C 1
ATOM 779 O O . ALA A 1 96 ? 11.631 0.221 -10.739 1.00 96.75 96 ALA A O 1
ATOM 780 N N . ILE A 1 97 ? 10.338 1.866 -9.904 1.00 93.25 97 ILE A N 1
ATOM 781 C CA . ILE A 1 97 ? 9.585 2.137 -11.138 1.00 93.25 97 ILE A CA 1
ATOM 782 C C . ILE A 1 97 ? 10.518 2.621 -12.253 1.00 93.25 97 ILE A C 1
ATOM 784 O O . ILE A 1 97 ? 10.456 2.120 -13.369 1.00 93.25 97 ILE A O 1
ATOM 788 N N . ALA A 1 98 ? 11.408 3.574 -11.961 1.00 93.31 98 ALA A N 1
ATOM 789 C CA . ALA A 1 98 ? 12.291 4.144 -12.973 1.00 93.31 98 ALA A CA 1
ATOM 790 C C . ALA A 1 98 ? 13.220 3.089 -13.590 1.00 93.31 98 ALA A C 1
ATOM 792 O O . ALA A 1 98 ? 13.351 3.027 -14.810 1.00 93.31 98 ALA A O 1
ATOM 793 N N . ILE A 1 99 ? 13.831 2.229 -12.771 1.00 93.06 99 ILE A N 1
ATOM 794 C CA . ILE A 1 99 ? 14.721 1.190 -13.303 1.00 93.06 99 ILE A CA 1
ATOM 795 C C . ILE A 1 99 ? 13.946 0.053 -13.993 1.00 93.06 99 ILE A C 1
ATOM 797 O O . ILE A 1 99 ? 14.461 -0.557 -14.928 1.00 93.06 99 ILE A O 1
ATOM 801 N N . GLU A 1 100 ? 12.705 -0.225 -13.574 1.00 92.38 100 GLU A N 1
ATOM 802 C CA . GLU A 1 100 ? 11.799 -1.138 -14.284 1.00 92.38 100 GLU A CA 1
ATOM 803 C C . GLU A 1 100 ? 11.529 -0.628 -15.707 1.00 92.38 100 GLU A C 1
ATOM 805 O O . GLU A 1 100 ? 11.740 -1.371 -16.671 1.00 92.38 100 GLU A O 1
ATOM 810 N N . ASP A 1 101 ? 11.161 0.650 -15.843 1.00 88.88 101 ASP A N 1
ATOM 811 C CA . ASP A 1 101 ? 10.935 1.314 -17.133 1.00 88.88 101 ASP A CA 1
ATOM 812 C C . ASP A 1 101 ? 12.202 1.285 -18.011 1.00 88.88 101 ASP A C 1
ATOM 814 O O . ASP A 1 101 ? 12.149 0.994 -19.211 1.00 88.88 101 ASP A O 1
ATOM 818 N N . GLU A 1 102 ? 13.374 1.506 -17.411 1.00 88.50 102 GLU A N 1
ATOM 819 C CA . GLU A 1 102 ? 14.678 1.433 -18.088 1.00 88.50 102 GLU A CA 1
ATOM 820 C C . GLU A 1 102 ? 15.023 0.014 -18.570 1.00 88.50 102 GLU A C 1
ATOM 822 O O . GLU A 1 102 ? 15.803 -0.152 -19.510 1.00 88.50 102 GLU A O 1
ATOM 827 N N . GLY A 1 103 ? 14.372 -1.012 -18.020 1.00 90.31 103 GLY A N 1
ATOM 828 C CA . GLY A 1 103 ? 14.495 -2.399 -18.468 1.00 90.31 103 GLY A CA 1
ATOM 829 C C . GLY A 1 103 ? 15.267 -3.310 -17.534 1.00 90.31 103 GLY A C 1
ATOM 830 O O . GLY A 1 103 ? 15.570 -4.439 -17.922 1.00 90.31 103 GLY A O 1
ATOM 831 N N . PHE A 1 104 ? 15.525 -2.883 -16.297 1.00 93.94 104 PHE A N 1
ATOM 832 C CA . PHE A 1 104 ? 16.051 -3.741 -15.233 1.00 93.94 104 PHE A CA 1
ATOM 833 C C . PHE A 1 104 ? 14.962 -4.683 -14.697 1.00 93.94 104 PHE A C 1
ATOM 835 O O . PHE A 1 104 ? 14.632 -4.711 -13.514 1.00 93.94 104 PHE A O 1
ATOM 842 N N . LEU A 1 105 ? 14.397 -5.483 -15.601 1.00 94.50 105 LEU A N 1
ATOM 843 C CA . LEU A 1 105 ? 13.377 -6.493 -15.343 1.00 94.50 105 LEU A CA 1
ATOM 844 C C . LEU A 1 105 ? 14.039 -7.791 -14.876 1.00 94.50 105 LEU A C 1
ATOM 846 O O . LEU A 1 105 ? 13.863 -8.846 -15.474 1.00 94.50 105 LEU A O 1
ATOM 850 N N . ASP A 1 106 ? 14.864 -7.729 -13.841 1.00 94.75 106 ASP A N 1
ATOM 851 C CA . ASP A 1 106 ? 15.622 -8.869 -13.336 1.00 94.75 106 ASP A CA 1
ATOM 852 C C . ASP A 1 106 ? 15.716 -8.842 -11.802 1.00 94.75 106 ASP A C 1
ATOM 854 O O . ASP A 1 106 ? 14.795 -8.405 -11.111 1.00 94.75 106 ASP A O 1
ATOM 858 N N . GLU A 1 107 ? 16.791 -9.394 -11.241 1.00 95.56 107 GLU A N 1
ATOM 859 C CA . GLU A 1 107 ? 16.999 -9.377 -9.796 1.00 95.56 107 GLU A CA 1
ATOM 860 C C . GLU A 1 107 ? 17.248 -7.969 -9.240 1.00 95.56 107 GLU A C 1
ATOM 862 O O . GLU A 1 107 ? 16.850 -7.711 -8.106 1.00 95.56 107 GLU A O 1
ATOM 867 N N . PHE A 1 108 ? 17.819 -7.045 -10.021 1.00 95.12 108 PHE A N 1
ATOM 868 C CA . PHE A 1 108 ? 17.997 -5.657 -9.594 1.00 95.12 108 PHE A CA 1
ATOM 869 C C . PHE A 1 108 ? 16.651 -4.946 -9.430 1.00 95.12 108 PHE A C 1
ATOM 871 O O . PHE A 1 108 ? 16.429 -4.303 -8.404 1.00 95.12 108 PHE A O 1
ATOM 878 N N . GLY A 1 109 ? 15.731 -5.117 -10.387 1.00 96.00 109 GLY A N 1
ATOM 879 C CA . GLY A 1 109 ? 14.366 -4.589 -10.286 1.00 96.00 109 GLY A CA 1
ATOM 880 C C . GLY A 1 109 ? 13.617 -5.147 -9.075 1.00 96.00 109 GLY A C 1
ATOM 881 O O . GLY A 1 109 ? 13.081 -4.393 -8.261 1.00 96.00 109 GLY A O 1
ATOM 882 N N . ARG A 1 110 ? 13.653 -6.474 -8.882 1.00 97.19 110 ARG A N 1
ATOM 883 C CA . ARG A 1 110 ? 13.001 -7.113 -7.724 1.00 97.19 110 ARG A CA 1
ATOM 884 C C . ARG A 1 110 ? 13.587 -6.666 -6.387 1.00 97.19 110 ARG A C 1
ATOM 886 O O . ARG A 1 110 ? 12.839 -6.511 -5.423 1.00 97.19 110 ARG A O 1
ATOM 893 N N . GLU A 1 111 ? 14.902 -6.483 -6.302 1.00 96.69 111 GLU A N 1
ATOM 894 C CA . GLU A 1 111 ? 15.554 -5.968 -5.094 1.00 96.69 111 GLU A CA 1
ATOM 895 C C . GLU A 1 111 ? 15.167 -4.508 -4.820 1.00 96.69 111 GLU A C 1
ATOM 897 O O . GLU A 1 111 ? 14.917 -4.139 -3.671 1.00 96.69 111 GLU A O 1
ATOM 902 N N . ALA A 1 112 ? 15.029 -3.677 -5.856 1.00 97.25 112 ALA A N 1
ATOM 903 C CA . ALA A 1 112 ? 14.548 -2.309 -5.688 1.00 97.25 112 ALA A CA 1
ATOM 904 C C . ALA A 1 112 ? 13.128 -2.269 -5.100 1.00 97.25 112 ALA A C 1
ATOM 906 O O . ALA A 1 112 ? 12.882 -1.510 -4.159 1.00 97.25 112 ALA A O 1
ATOM 907 N N . TYR A 1 113 ? 12.219 -3.131 -5.571 1.00 97.94 113 TYR A N 1
ATOM 908 C CA . TYR A 1 113 ? 10.875 -3.243 -4.995 1.00 97.94 113 TYR A CA 1
ATOM 909 C C . TYR A 1 113 ? 10.854 -3.854 -3.590 1.00 97.94 113 TYR A C 1
ATOM 911 O O . TYR A 1 113 ? 10.039 -3.430 -2.772 1.00 97.94 113 TYR A O 1
ATOM 919 N N . ARG A 1 114 ? 11.763 -4.784 -3.263 1.00 98.00 114 ARG A N 1
ATOM 920 C CA . ARG A 1 114 ? 11.978 -5.256 -1.879 1.00 98.00 114 ARG A CA 1
ATOM 921 C C . ARG A 1 114 ? 12.315 -4.095 -0.955 1.00 98.00 114 ARG A C 1
ATOM 923 O O . ARG A 1 114 ? 11.634 -3.872 0.043 1.00 98.00 114 ARG A O 1
ATOM 930 N N . ARG A 1 115 ? 13.311 -3.298 -1.337 1.00 97.00 115 ARG A N 1
ATOM 931 C CA . ARG A 1 115 ? 13.746 -2.129 -0.570 1.00 97.00 115 ARG A CA 1
ATOM 932 C C . ARG A 1 115 ? 12.641 -1.075 -0.453 1.00 97.00 115 ARG A C 1
ATOM 934 O O . ARG A 1 115 ? 12.475 -0.455 0.597 1.00 97.00 115 ARG A O 1
ATOM 941 N N . ALA A 1 116 ? 11.865 -0.877 -1.519 1.00 98.06 116 ALA A N 1
ATOM 942 C CA . ALA A 1 116 ? 10.701 0.001 -1.507 1.00 98.06 116 ALA A CA 1
ATOM 943 C C . ALA A 1 116 ? 9.606 -0.505 -0.551 1.00 98.06 116 ALA A C 1
ATOM 945 O O . ALA A 1 116 ? 9.085 0.286 0.237 1.00 98.06 116 ALA A O 1
ATOM 946 N N . ALA A 1 117 ? 9.312 -1.810 -0.555 1.00 98.31 117 ALA A N 1
ATOM 947 C CA . ALA A 1 117 ? 8.362 -2.434 0.366 1.00 98.31 117 ALA A CA 1
ATOM 948 C C . ALA A 1 117 ? 8.798 -2.282 1.828 1.00 98.31 117 ALA A C 1
ATOM 950 O O . ALA A 1 117 ? 7.977 -1.940 2.677 1.00 98.31 117 ALA A O 1
ATOM 951 N N . GLU A 1 118 ? 10.085 -2.483 2.123 1.00 98.06 118 GLU A N 1
ATOM 952 C CA . GLU A 1 118 ? 10.646 -2.272 3.460 1.00 98.06 118 GLU A CA 1
ATOM 953 C C . GLU A 1 118 ? 10.440 -0.829 3.926 1.00 98.06 118 GLU A C 1
ATOM 955 O O . GLU A 1 118 ? 9.845 -0.605 4.981 1.00 98.06 118 GLU A O 1
ATOM 960 N N . GLY A 1 119 ? 10.829 0.157 3.110 1.00 97.69 119 GLY A N 1
ATOM 961 C CA . GLY A 1 119 ? 10.629 1.570 3.436 1.00 97.69 119 GLY A CA 1
ATOM 962 C C . GLY A 1 119 ? 9.150 1.943 3.599 1.00 97.69 119 GLY A C 1
ATOM 963 O O . GLY A 1 119 ? 8.787 2.717 4.487 1.00 97.69 119 GLY A O 1
ATOM 964 N N . TRP A 1 120 ? 8.267 1.382 2.772 1.00 98.06 120 TRP A N 1
ATOM 965 C CA . TRP A 1 120 ? 6.827 1.615 2.885 1.00 98.06 120 TRP A CA 1
ATOM 966 C C . TRP A 1 120 ? 6.235 0.968 4.148 1.00 98.06 120 TRP A C 1
ATOM 968 O O . TRP A 1 120 ? 5.377 1.547 4.820 1.00 98.06 120 TRP A O 1
ATOM 978 N N . ASN A 1 121 ? 6.736 -0.200 4.548 1.00 98.19 121 ASN A N 1
ATOM 979 C CA . ASN A 1 121 ? 6.377 -0.835 5.812 1.00 98.19 121 ASN A CA 1
ATOM 980 C C . ASN A 1 121 ? 6.899 -0.044 7.026 1.00 98.19 121 ASN A C 1
ATOM 982 O O . ASN A 1 121 ? 6.175 0.104 8.010 1.00 98.19 121 ASN A O 1
ATOM 986 N N . GLU A 1 122 ? 8.108 0.523 6.960 1.00 97.56 122 GLU A N 1
ATOM 987 C CA . GLU A 1 122 ? 8.626 1.434 7.993 1.00 97.56 122 GLU A CA 1
ATOM 988 C C . GLU A 1 122 ? 7.695 2.632 8.211 1.00 97.56 122 GLU A C 1
ATOM 990 O O . GLU A 1 122 ? 7.375 2.958 9.355 1.00 97.56 122 GLU A O 1
ATOM 995 N N . LEU A 1 123 ? 7.201 3.250 7.131 1.00 97.38 123 LEU A N 1
ATOM 996 C CA . LEU A 1 123 ? 6.202 4.319 7.215 1.00 97.38 123 LEU A CA 1
ATOM 997 C C . LEU A 1 123 ? 4.909 3.840 7.885 1.00 97.38 123 LEU A C 1
ATOM 999 O O . LEU A 1 123 ? 4.353 4.552 8.718 1.00 97.38 123 LEU A O 1
ATOM 1003 N N . GLY A 1 124 ? 4.449 2.630 7.557 1.00 97.62 124 GLY A N 1
ATOM 1004 C CA . GLY A 1 124 ? 3.253 2.037 8.158 1.00 97.62 124 GLY A CA 1
ATOM 1005 C C . GLY A 1 124 ? 3.359 1.807 9.666 1.00 97.62 124 GLY A C 1
ATOM 1006 O O . GLY A 1 124 ? 2.363 1.920 10.383 1.00 97.62 124 GLY A O 1
ATOM 1007 N N . ASN A 1 125 ? 4.571 1.528 10.147 1.00 97.75 125 ASN A N 1
ATOM 1008 C CA . ASN A 1 125 ? 4.879 1.308 11.561 1.00 97.75 125 ASN A CA 1
ATOM 1009 C C . ASN A 1 125 ? 5.283 2.591 12.302 1.00 97.75 125 ASN A C 1
ATOM 1011 O O . ASN A 1 125 ? 5.473 2.567 13.521 1.00 97.75 125 ASN A O 1
ATOM 1015 N N . ARG A 1 126 ? 5.423 3.712 11.589 1.00 94.81 126 ARG A N 1
ATOM 1016 C CA . ARG A 1 126 ? 5.755 5.002 12.186 1.00 94.81 126 ARG A CA 1
ATOM 1017 C C . ARG A 1 126 ? 4.536 5.592 12.882 1.00 94.81 126 ARG A C 1
ATOM 1019 O O . ARG A 1 126 ? 3.424 5.537 12.365 1.00 94.81 126 ARG A O 1
ATOM 1026 N N . GLU A 1 127 ? 4.758 6.195 14.045 1.00 94.56 127 GLU A N 1
ATOM 1027 C CA . GLU A 1 127 ? 3.733 7.008 14.690 1.00 94.56 127 GLU A CA 1
ATOM 1028 C C . GLU A 1 127 ? 3.537 8.312 13.907 1.00 94.56 127 GLU A C 1
ATOM 1030 O O . GLU A 1 127 ? 4.471 9.091 13.706 1.00 94.56 127 GLU A O 1
ATOM 1035 N N . ILE A 1 128 ? 2.314 8.532 13.437 1.00 92.56 128 ILE A N 1
ATOM 1036 C CA . ILE A 1 128 ? 1.907 9.689 12.656 1.00 92.56 128 ILE A CA 1
ATOM 1037 C C . ILE A 1 128 ? 0.867 10.476 13.439 1.00 92.56 128 ILE A C 1
ATOM 1039 O O . ILE A 1 128 ? -0.189 9.954 13.788 1.00 92.56 128 ILE A O 1
ATOM 1043 N N . GLN A 1 129 ? 1.139 11.762 13.652 1.00 91.31 129 GLN A N 1
ATOM 1044 C CA . GLN A 1 129 ? 0.144 12.692 14.158 1.00 91.31 129 GLN A CA 1
ATOM 1045 C C . GLN A 1 129 ? -0.788 13.139 13.022 1.00 91.31 129 GLN A C 1
ATOM 1047 O O . GLN A 1 129 ? -0.354 13.723 12.024 1.00 91.31 129 GLN A O 1
ATOM 1052 N N . THR A 1 130 ? -2.078 12.858 13.175 1.00 89.50 130 THR A N 1
ATOM 1053 C CA . THR A 1 130 ? -3.139 13.332 12.277 1.00 89.50 130 THR A CA 1
ATOM 1054 C C . THR A 1 130 ? -3.375 14.842 12.432 1.00 89.50 130 THR A C 1
ATOM 1056 O O . THR A 1 130 ? -2.983 15.430 13.444 1.00 89.50 130 THR A O 1
ATOM 1059 N N . PRO A 1 131 ? -4.067 15.501 11.480 1.00 85.44 131 PRO A N 1
ATOM 1060 C CA . PRO A 1 131 ? -4.410 16.923 11.596 1.00 85.44 131 PRO A CA 1
ATOM 1061 C C . PRO A 1 131 ? -5.222 17.285 12.850 1.00 85.44 131 PRO A C 1
ATOM 1063 O O . PRO A 1 131 ? -5.137 18.414 13.323 1.00 85.44 131 PRO A O 1
ATOM 1066 N N . VAL A 1 132 ? -5.982 16.331 13.397 1.00 85.94 132 VAL A N 1
ATOM 1067 C CA . VAL A 1 132 ? -6.785 16.499 14.622 1.00 85.94 132 VAL A CA 1
ATOM 1068 C C . VAL A 1 132 ? -6.012 16.157 15.904 1.00 85.94 132 VAL A C 1
ATOM 1070 O O . VAL A 1 132 ? -6.574 16.182 16.991 1.00 85.94 132 VAL A O 1
ATOM 1073 N N . GLY A 1 133 ? -4.712 15.864 15.800 1.00 87.56 133 GLY A N 1
ATOM 1074 C CA . GLY A 1 133 ? -3.825 15.656 16.946 1.00 87.56 133 GLY A CA 1
ATOM 1075 C C . GLY A 1 133 ? -3.770 14.225 17.483 1.00 87.56 133 GLY A C 1
ATOM 1076 O O . GLY A 1 133 ? -3.048 13.988 18.447 1.00 87.56 133 GLY A O 1
ATOM 1077 N N . ILE A 1 134 ? -4.469 13.277 16.857 1.00 92.00 134 ILE A N 1
ATOM 1078 C CA . ILE A 1 134 ? -4.436 11.854 17.220 1.00 92.00 134 ILE A CA 1
ATOM 1079 C C . ILE A 1 134 ? -3.172 11.220 16.633 1.00 92.00 134 ILE A C 1
ATOM 1081 O O . ILE A 1 134 ? -2.931 11.355 15.431 1.00 92.00 134 ILE A O 1
ATOM 1085 N N . SER A 1 135 ? -2.395 10.525 17.462 1.00 94.69 135 SER A N 1
ATOM 1086 C CA . SER A 1 135 ? -1.225 9.748 17.040 1.00 94.69 135 SER A CA 1
ATOM 1087 C C . SER A 1 135 ? -1.612 8.304 16.726 1.00 94.69 135 SER A C 1
ATOM 1089 O O . SER A 1 135 ? -2.225 7.634 17.555 1.00 94.69 135 SER A O 1
ATOM 1091 N N . VAL A 1 136 ? -1.247 7.821 15.537 1.00 96.12 136 VAL A N 1
ATOM 1092 C CA . VAL A 1 136 ? -1.579 6.468 15.056 1.00 96.12 136 VAL A CA 1
ATOM 1093 C C . VAL A 1 136 ? -0.446 5.843 14.254 1.00 96.12 136 VAL A C 1
ATOM 1095 O O . VAL A 1 136 ? 0.378 6.548 13.676 1.00 96.12 136 VAL A O 1
ATOM 1098 N N . ARG A 1 137 ? -0.444 4.512 14.157 1.00 97.75 137 ARG A N 1
ATOM 1099 C CA . ARG A 1 137 ? 0.343 3.758 13.171 1.00 97.75 137 ARG A CA 1
ATOM 1100 C C . ARG A 1 137 ? -0.607 3.150 12.151 1.00 97.75 137 ARG A C 1
ATOM 1102 O O . ARG A 1 137 ? -1.605 2.538 12.523 1.00 97.75 137 ARG A O 1
ATOM 1109 N N . MET A 1 138 ? -0.300 3.291 10.866 1.00 97.62 138 MET A N 1
ATOM 1110 C CA . MET A 1 138 ? -1.175 2.798 9.794 1.00 97.62 138 MET A CA 1
ATOM 1111 C C . MET A 1 138 ? -1.343 1.273 9.826 1.00 97.62 138 MET A C 1
ATOM 1113 O O . MET A 1 138 ? -2.421 0.766 9.521 1.00 97.62 138 MET A O 1
ATOM 1117 N N . ASN A 1 139 ? -0.308 0.539 10.244 1.00 98.06 139 ASN A N 1
ATOM 1118 C CA . ASN A 1 139 ? -0.347 -0.921 10.334 1.00 98.06 139 ASN A CA 1
ATOM 1119 C C . ASN A 1 139 ? -1.147 -1.461 11.540 1.00 98.06 139 ASN A C 1
ATOM 1121 O O . ASN A 1 139 ? -1.442 -2.656 11.575 1.00 98.06 139 ASN A O 1
ATOM 1125 N N . ASP A 1 140 ? -1.563 -0.611 12.487 1.00 97.94 140 ASP A N 1
ATOM 1126 C CA . ASP A 1 140 ? -2.251 -1.040 13.715 1.00 97.94 140 ASP A CA 1
ATOM 1127 C C . ASP A 1 140 ? -3.786 -1.134 13.565 1.00 97.94 140 ASP A C 1
ATOM 1129 O O . ASP A 1 140 ? -4.481 -1.471 14.525 1.00 97.94 140 ASP A O 1
ATOM 1133 N N . ILE A 1 141 ? -4.349 -0.902 12.370 1.00 97.06 141 ILE A N 1
ATOM 1134 C CA . ILE A 1 141 ? -5.811 -0.919 12.134 1.00 97.06 141 ILE A CA 1
ATOM 1135 C C . ILE A 1 141 ? -6.463 -2.206 12.639 1.00 97.06 141 ILE A C 1
ATOM 1137 O O . ILE A 1 141 ? -7.437 -2.156 13.388 1.00 97.06 141 ILE A O 1
ATOM 1141 N N . GLU A 1 142 ? -5.918 -3.370 12.281 1.00 96.94 142 GLU A N 1
ATOM 1142 C CA . GLU A 1 142 ? -6.501 -4.649 12.699 1.00 96.94 142 GLU A CA 1
ATOM 1143 C C . GLU A 1 142 ? -6.310 -4.925 14.194 1.00 96.94 142 GLU A C 1
ATOM 1145 O O . GLU A 1 142 ? -7.140 -5.605 14.800 1.00 96.94 142 GLU A O 1
ATOM 1150 N N . ILE A 1 143 ? -5.271 -4.357 14.817 1.00 97.56 143 ILE A N 1
ATOM 1151 C CA . ILE A 1 143 ? -5.083 -4.403 16.273 1.00 97.56 143 ILE A CA 1
ATOM 1152 C C . ILE A 1 143 ? -6.196 -3.598 16.950 1.00 97.56 143 ILE A C 1
ATOM 1154 O O . ILE A 1 143 ? -6.846 -4.092 17.871 1.00 97.56 143 ILE A O 1
ATOM 1158 N N . HIS A 1 144 ? -6.455 -2.381 16.473 1.00 98.12 144 HIS A N 1
ATOM 1159 C CA . HIS A 1 144 ? -7.505 -1.519 17.005 1.00 98.12 144 HIS A CA 1
ATOM 1160 C C . HIS A 1 144 ? -8.902 -2.108 16.786 1.00 98.12 144 HIS A C 1
ATOM 1162 O O . HIS A 1 144 ? -9.662 -2.234 17.743 1.00 98.12 144 HIS A O 1
ATOM 1168 N N . ARG A 1 145 ? -9.217 -2.567 15.570 1.00 97.94 145 ARG A N 1
ATOM 1169 C CA . ARG A 1 145 ? -10.501 -3.214 15.251 1.00 97.94 145 ARG A CA 1
ATOM 1170 C C . ARG A 1 145 ? -10.727 -4.493 16.053 1.00 97.94 145 ARG A C 1
ATOM 1172 O O . ARG A 1 145 ? -11.853 -4.766 16.460 1.00 97.94 145 ARG A O 1
ATOM 1179 N N . ARG A 1 146 ? -9.677 -5.285 16.297 1.00 98.31 146 ARG A N 1
ATOM 1180 C CA . ARG A 1 146 ? -9.769 -6.455 17.179 1.00 98.31 146 ARG A CA 1
ATOM 1181 C C . ARG A 1 146 ? -10.088 -6.040 18.609 1.00 98.31 146 ARG A C 1
ATOM 1183 O O . ARG A 1 146 ? -11.039 -6.569 19.161 1.00 98.31 146 ARG A O 1
ATOM 1190 N N . ALA A 1 147 ? -9.388 -5.045 19.149 1.00 98.06 147 ALA A N 1
ATOM 1191 C CA . ALA A 1 147 ? -9.659 -4.544 20.493 1.00 98.06 147 ALA A CA 1
ATOM 1192 C C . ALA A 1 147 ? -11.102 -4.024 20.650 1.00 98.06 147 ALA A C 1
ATOM 1194 O O . ALA A 1 147 ? -11.730 -4.292 21.666 1.00 98.06 147 ALA A O 1
ATOM 1195 N N . VAL A 1 148 ? -11.665 -3.352 19.635 1.00 98.12 148 VAL A N 1
ATOM 1196 C CA . VAL A 1 148 ? -13.091 -2.959 19.627 1.00 98.12 148 VAL A CA 1
ATOM 1197 C C . VAL A 1 148 ? -14.003 -4.177 19.799 1.00 98.12 148 VAL A C 1
ATOM 1199 O O . VAL A 1 148 ? -14.915 -4.152 20.626 1.00 98.12 148 VAL A O 1
ATOM 1202 N N . ARG A 1 149 ? -13.753 -5.252 19.038 1.00 97.62 149 ARG A N 1
ATOM 1203 C CA . ARG A 1 149 ? -14.524 -6.501 19.148 1.00 97.62 149 ARG A CA 1
ATOM 1204 C C . ARG A 1 149 ? -14.345 -7.159 20.512 1.00 97.62 149 ARG A C 1
ATOM 1206 O O . ARG A 1 149 ? -15.331 -7.601 21.088 1.00 97.62 149 ARG A O 1
ATOM 1213 N N . ASP A 1 150 ? -13.123 -7.189 21.031 1.00 98.31 150 ASP A N 1
ATOM 1214 C CA . ASP A 1 150 ? -12.811 -7.805 22.322 1.00 98.31 150 ASP A CA 1
ATOM 1215 C C . ASP A 1 150 ? -13.524 -7.069 23.466 1.00 98.31 150 ASP A C 1
ATOM 1217 O O . ASP A 1 150 ? -14.238 -7.697 24.240 1.00 98.31 150 ASP A O 1
ATOM 1221 N N . TYR A 1 151 ? -13.462 -5.732 23.507 1.00 98.38 151 TYR A N 1
ATOM 1222 C CA . TYR A 1 151 ? -14.191 -4.945 24.509 1.00 98.38 151 TYR A CA 1
ATOM 1223 C C . TYR A 1 151 ? -15.704 -5.124 24.418 1.00 98.38 151 TYR A C 1
ATOM 1225 O O . TYR A 1 151 ? -16.382 -5.197 25.441 1.00 98.38 151 TYR A O 1
ATOM 1233 N N . ARG A 1 152 ? -16.251 -5.222 23.203 1.00 97.00 152 ARG A N 1
ATOM 1234 C CA . ARG A 1 152 ? -17.672 -5.520 23.014 1.00 97.00 152 ARG A CA 1
ATOM 1235 C C . ARG A 1 152 ? -18.033 -6.903 23.553 1.00 97.00 152 ARG A C 1
ATOM 1237 O O . ARG A 1 152 ? -19.046 -7.037 24.235 1.00 97.00 152 ARG A O 1
ATOM 1244 N N . ASN A 1 153 ? -17.216 -7.914 23.271 1.00 97.81 153 ASN A N 1
ATOM 1245 C CA . ASN A 1 153 ? -17.425 -9.263 23.790 1.00 97.81 153 ASN A CA 1
ATOM 1246 C C . ASN A 1 153 ? -17.362 -9.282 25.322 1.00 97.81 153 ASN A C 1
ATOM 1248 O O . ASN A 1 153 ? -18.201 -9.924 25.948 1.00 97.81 153 ASN A O 1
ATOM 1252 N N . ASP A 1 154 ? -16.435 -8.532 25.919 1.00 98.06 154 ASP A N 1
ATOM 1253 C CA . ASP A 1 154 ? -16.327 -8.389 27.371 1.00 98.06 154 ASP A CA 1
ATOM 1254 C C . ASP A 1 154 ? -17.572 -7.723 27.976 1.00 98.06 154 ASP A C 1
ATOM 1256 O O . ASP A 1 154 ? -18.054 -8.178 29.010 1.00 98.06 154 ASP A O 1
ATOM 1260 N N . ILE A 1 155 ? -18.132 -6.689 27.329 1.00 97.88 155 ILE A N 1
ATOM 1261 C CA . ILE A 1 155 ? -19.404 -6.070 27.747 1.00 97.88 155 ILE A CA 1
ATOM 1262 C C . ILE A 1 155 ? -20.528 -7.108 27.703 1.00 97.88 155 ILE A C 1
ATOM 1264 O O . ILE A 1 155 ? -21.218 -7.300 28.700 1.00 97.88 155 ILE A O 1
ATOM 1268 N N . VAL A 1 156 ? -20.692 -7.819 26.583 1.00 97.56 156 VAL A N 1
ATOM 1269 C CA . VAL A 1 156 ? -21.734 -8.852 26.431 1.00 97.56 156 VAL A CA 1
ATOM 1270 C C . VAL A 1 156 ? -21.580 -9.962 27.477 1.00 97.56 156 VAL A C 1
ATOM 1272 O O . VAL A 1 156 ? -22.571 -10.406 28.056 1.00 97.56 156 VAL A O 1
ATOM 1275 N N . ALA A 1 157 ? -20.348 -10.374 27.782 1.00 97.69 157 ALA A N 1
ATOM 1276 C CA . ALA A 1 157 ? -20.060 -11.425 28.753 1.00 97.69 157 ALA A CA 1
ATOM 1277 C C . ALA A 1 157 ? -20.448 -11.063 30.200 1.00 97.69 157 ALA A C 1
ATOM 1279 O O . ALA A 1 157 ? -20.644 -11.970 31.009 1.00 97.69 157 ALA A O 1
ATOM 1280 N N . MET A 1 158 ? -20.591 -9.774 30.538 1.00 97.25 158 MET A N 1
ATOM 1281 C CA . MET A 1 158 ? -21.037 -9.348 31.874 1.00 97.25 158 MET A CA 1
ATOM 1282 C C . MET A 1 158 ? -22.495 -9.716 32.152 1.00 97.25 158 MET A C 1
ATOM 1284 O O . MET A 1 158 ? -22.835 -10.032 33.290 1.00 97.25 158 MET A O 1
ATOM 1288 N N . ALA A 1 159 ? -23.350 -9.687 31.127 1.00 95.94 159 ALA A N 1
ATOM 1289 C CA . ALA A 1 159 ? -24.750 -10.081 31.239 1.00 95.94 159 ALA A CA 1
ATOM 1290 C C . ALA A 1 159 ? -25.279 -10.648 29.905 1.00 95.94 159 ALA A C 1
ATOM 1292 O O . ALA A 1 159 ? -26.056 -9.986 29.212 1.00 95.94 159 ALA A O 1
ATOM 1293 N N . PRO A 1 160 ? -24.914 -11.896 29.549 1.00 96.69 160 PRO A N 1
ATOM 1294 C CA . PRO A 1 160 ? -25.261 -12.485 28.252 1.00 96.69 160 PRO A CA 1
ATOM 1295 C C . PRO A 1 160 ? -26.771 -12.538 27.992 1.00 96.69 160 PRO A C 1
ATOM 1297 O O . PRO A 1 160 ? -27.219 -12.288 26.878 1.00 96.69 160 PRO A O 1
ATOM 1300 N N . ALA A 1 161 ? -27.562 -12.780 29.043 1.00 96.62 161 ALA A N 1
ATOM 1301 C CA . ALA A 1 161 ? -29.019 -12.845 28.955 1.00 96.62 161 ALA A CA 1
ATOM 1302 C C . ALA A 1 161 ? -29.654 -11.528 28.469 1.00 96.62 161 ALA A C 1
ATOM 1304 O O . ALA A 1 161 ? -30.646 -11.565 27.750 1.00 96.62 161 ALA A O 1
ATOM 1305 N N . ILE A 1 162 ? -29.069 -10.373 28.817 1.00 96.00 162 ILE A N 1
ATOM 1306 C CA . ILE A 1 162 ? -29.550 -9.061 28.354 1.00 96.00 162 ILE A CA 1
ATOM 1307 C C . ILE A 1 162 ? -29.325 -8.922 26.849 1.00 96.00 162 ILE A C 1
ATOM 1309 O O . ILE A 1 162 ? -30.200 -8.451 26.127 1.00 96.00 162 ILE A O 1
ATOM 1313 N N . TYR A 1 163 ? -28.161 -9.354 26.363 1.00 95.19 163 TYR A N 1
ATOM 1314 C CA . TYR A 1 163 ? -27.861 -9.333 24.935 1.00 95.19 163 TYR A CA 1
ATOM 1315 C C . TYR A 1 163 ? -28.798 -10.259 24.146 1.00 95.19 163 TYR A C 1
ATOM 1317 O O . TYR A 1 163 ? -29.347 -9.846 23.127 1.00 95.19 163 TYR A O 1
ATOM 1325 N N . GLU A 1 164 ? -29.029 -11.479 24.639 1.00 95.88 164 GLU A N 1
ATOM 1326 C CA . GLU A 1 164 ? -29.970 -12.433 24.035 1.00 95.88 164 GLU A CA 1
ATOM 1327 C C . GLU A 1 164 ? -31.408 -11.889 24.002 1.00 95.88 164 GLU A C 1
ATOM 1329 O O . GLU A 1 164 ? -32.104 -12.047 22.999 1.00 95.88 164 GLU A O 1
ATOM 1334 N N . GLU A 1 165 ? -31.850 -11.206 25.062 1.00 96.44 165 GLU A N 1
ATOM 1335 C CA . GLU A 1 165 ? -33.164 -10.561 25.110 1.00 96.44 165 GLU A CA 1
ATOM 1336 C C . GLU A 1 165 ? -33.300 -9.472 24.038 1.00 96.44 165 GLU A C 1
ATOM 1338 O O . GLU A 1 165 ? -34.251 -9.508 23.251 1.00 96.44 165 GLU A O 1
ATOM 1343 N N . ILE A 1 166 ? -32.330 -8.553 23.949 1.00 96.00 166 ILE A N 1
ATOM 1344 C CA . ILE A 1 166 ? -32.323 -7.495 22.926 1.00 96.00 166 ILE A CA 1
ATOM 1345 C C . ILE A 1 166 ? -32.318 -8.118 21.523 1.00 96.00 166 ILE A C 1
ATOM 1347 O O . ILE A 1 166 ? -33.098 -7.711 20.662 1.00 96.00 166 ILE A O 1
ATOM 1351 N N . GLN A 1 167 ? -31.490 -9.137 21.288 1.00 95.31 167 GLN A N 1
ATOM 1352 C CA . GLN A 1 167 ? -31.413 -9.827 20.001 1.00 95.31 167 GLN A CA 1
ATOM 1353 C C . GLN A 1 167 ? -32.773 -10.414 19.590 1.00 95.31 167 GLN A C 1
ATOM 1355 O O . GLN A 1 167 ? -33.243 -10.167 18.478 1.00 95.31 167 GLN A O 1
ATOM 1360 N N . LEU A 1 168 ? -33.455 -11.115 20.502 1.00 95.62 168 LEU A N 1
ATOM 1361 C CA . LEU A 1 168 ? -34.790 -11.669 20.255 1.00 95.62 168 LEU A CA 1
ATOM 1362 C C . LEU A 1 168 ? -35.847 -10.581 20.013 1.00 95.62 168 LEU A C 1
ATOM 1364 O O . LEU A 1 168 ? -36.793 -10.795 19.251 1.00 95.62 168 LEU A O 1
ATOM 1368 N N . GLU A 1 169 ? -35.734 -9.423 20.666 1.00 95.38 169 GLU A N 1
ATOM 1369 C CA . GLU A 1 169 ? -36.597 -8.270 20.397 1.00 95.38 169 GLU A CA 1
ATOM 1370 C C . GLU A 1 169 ? -36.380 -7.714 18.985 1.00 95.38 169 GLU A C 1
ATOM 1372 O O . GLU A 1 169 ? -37.363 -7.464 18.283 1.00 95.38 169 GLU A O 1
ATOM 1377 N N . ARG A 1 170 ? -35.123 -7.560 18.543 1.00 94.06 170 ARG A N 1
ATOM 1378 C CA . ARG A 1 170 ? -34.783 -7.062 17.198 1.00 94.06 170 ARG A CA 1
ATOM 1379 C C . ARG A 1 170 ? -35.198 -8.035 16.100 1.00 94.06 170 ARG A C 1
ATOM 1381 O O . ARG A 1 170 ? -35.781 -7.618 15.102 1.00 94.06 170 ARG A O 1
ATOM 1388 N N . GLU A 1 171 ? -34.996 -9.334 16.297 1.00 93.56 171 GLU A N 1
ATOM 1389 C CA . GLU A 1 171 ? -35.397 -10.363 15.329 1.00 93.56 171 GLU A CA 1
ATOM 1390 C C . GLU A 1 171 ? -36.908 -10.367 15.059 1.00 93.56 171 GLU A C 1
ATOM 1392 O O . GLU A 1 171 ? -37.339 -10.567 13.920 1.00 93.56 171 GLU A O 1
ATOM 1397 N N . LYS A 1 172 ? -37.727 -10.065 16.076 1.00 94.62 172 LYS A N 1
ATOM 1398 C CA . LYS A 1 172 ? -39.187 -9.924 15.928 1.00 94.62 172 LYS A CA 1
ATOM 1399 C C . LYS A 1 172 ? -39.602 -8.698 15.110 1.00 94.62 172 LYS A C 1
ATOM 1401 O O . LYS A 1 172 ? -40.732 -8.659 14.629 1.00 94.62 172 LYS A O 1
ATOM 1406 N N . GLN A 1 173 ? -38.728 -7.700 14.963 1.00 93.31 173 GLN A N 1
ATOM 1407 C CA . GLN A 1 173 ? -38.988 -6.495 14.165 1.00 93.31 173 GLN A CA 1
ATOM 1408 C C . GLN A 1 173 ? -38.692 -6.698 12.674 1.00 93.31 173 GLN A C 1
ATOM 1410 O O . GLN A 1 173 ? -39.049 -5.845 11.853 1.00 93.31 173 GLN A O 1
ATOM 1415 N N . LEU A 1 174 ? -38.043 -7.808 12.310 1.00 95.25 174 LEU A N 1
ATOM 1416 C CA . LEU A 1 174 ? -37.775 -8.129 10.917 1.00 95.25 174 LEU A CA 1
ATOM 1417 C C . LEU A 1 174 ? -39.048 -8.596 10.215 1.00 95.25 174 LEU A C 1
ATOM 1419 O O . LEU A 1 174 ? -39.788 -9.458 10.691 1.00 95.25 174 LEU A O 1
ATOM 1423 N N . THR A 1 175 ? -39.281 -8.043 9.033 1.00 96.00 175 THR A N 1
ATOM 1424 C CA . THR A 1 175 ? -40.309 -8.528 8.120 1.00 96.00 175 THR A CA 1
ATOM 1425 C C . THR A 1 175 ? -39.897 -9.870 7.522 1.00 96.00 175 THR A C 1
ATOM 1427 O O . THR A 1 175 ? -38.720 -10.227 7.463 1.00 96.00 175 THR A O 1
ATOM 1430 N N . LYS A 1 176 ? -40.875 -10.612 6.998 1.00 95.06 176 LYS A N 1
ATOM 1431 C CA . LYS A 1 176 ? -40.610 -11.892 6.332 1.00 95.06 176 LYS A CA 1
ATOM 1432 C C . LYS A 1 176 ? -39.627 -11.751 5.158 1.00 95.06 176 LYS A C 1
ATOM 1434 O O . LYS A 1 176 ? -38.729 -12.570 5.016 1.00 95.06 176 LYS A O 1
ATOM 1439 N N . ASN A 1 177 ? -39.762 -10.686 4.366 1.00 94.25 177 ASN A N 1
ATOM 1440 C CA . ASN A 1 177 ? -38.887 -10.430 3.218 1.00 94.25 177 ASN A CA 1
ATOM 1441 C C . ASN A 1 177 ? -37.442 -10.137 3.653 1.00 94.25 177 ASN A C 1
ATOM 1443 O O . ASN A 1 177 ? -36.504 -10.620 3.032 1.00 94.25 177 ASN A O 1
ATOM 1447 N N . GLU A 1 178 ? -37.261 -9.389 4.743 1.00 94.31 178 GLU A N 1
ATOM 1448 C CA . GLU A 1 178 ? -35.945 -9.111 5.334 1.00 94.31 178 GLU A CA 1
ATOM 1449 C C . GLU A 1 178 ? -35.264 -10.392 5.839 1.00 94.31 178 GLU A C 1
ATOM 1451 O O . GLU A 1 178 ? -34.084 -10.616 5.568 1.00 94.31 178 GLU A O 1
ATOM 1456 N N . GLN A 1 179 ? -36.013 -11.275 6.507 1.00 93.00 179 GLN A N 1
ATOM 1457 C CA . GLN A 1 179 ? -35.506 -12.577 6.959 1.00 93.00 179 GLN A CA 1
ATOM 1458 C C . GLN A 1 179 ? -35.106 -13.477 5.778 1.00 93.00 179 GLN A C 1
ATOM 1460 O O . GLN A 1 179 ? -34.022 -14.064 5.781 1.00 93.00 179 GLN A O 1
ATOM 1465 N N . GLU A 1 180 ? -35.956 -13.563 4.749 1.00 94.12 180 GLU A N 1
ATOM 1466 C CA . GLU A 1 180 ? -35.679 -14.332 3.529 1.00 94.12 180 GLU A CA 1
ATOM 1467 C C . GLU A 1 180 ? -34.446 -13.785 2.787 1.00 94.12 180 GLU A C 1
ATOM 1469 O O . GLU A 1 180 ? -33.594 -14.558 2.346 1.00 94.12 180 GLU A O 1
ATOM 1474 N N . ALA A 1 181 ? -34.299 -12.460 2.702 1.00 93.50 181 ALA A N 1
ATOM 1475 C CA . ALA A 1 181 ? -33.147 -11.810 2.084 1.00 93.50 181 ALA A CA 1
ATOM 1476 C C . ALA A 1 181 ? -31.833 -12.071 2.843 1.00 93.50 181 ALA A C 1
ATOM 1478 O O . ALA A 1 181 ? -30.799 -12.336 2.220 1.00 93.50 181 ALA A O 1
ATOM 1479 N N . MET A 1 182 ? -31.868 -12.043 4.179 1.00 91.94 182 MET A N 1
ATOM 1480 C CA . MET A 1 182 ? -30.712 -12.347 5.031 1.00 91.94 182 MET A CA 1
ATOM 1481 C C . MET A 1 182 ? -30.261 -13.808 4.919 1.00 91.94 182 MET A C 1
ATOM 1483 O O . MET A 1 182 ? -29.058 -14.073 4.939 1.00 91.94 182 MET A O 1
ATOM 1487 N N . ALA A 1 183 ? -31.198 -14.746 4.740 1.00 93.38 183 ALA A N 1
ATOM 1488 C CA . ALA A 1 183 ? -30.900 -16.170 4.572 1.00 93.38 183 ALA A CA 1
ATOM 1489 C C . ALA A 1 183 ? -30.203 -16.501 3.236 1.00 93.38 183 ALA A C 1
ATOM 1491 O O . ALA A 1 183 ? -29.548 -17.539 3.117 1.00 93.38 183 ALA A O 1
ATOM 1492 N N . LEU A 1 184 ? -30.323 -15.633 2.225 1.00 92.25 184 LEU A N 1
ATOM 1493 C CA . LEU A 1 184 ? -29.655 -15.811 0.937 1.00 92.25 184 LEU A CA 1
ATOM 1494 C C . LEU A 1 184 ? -28.178 -15.380 1.002 1.00 92.25 184 LEU A C 1
ATOM 1496 O O . LEU A 1 184 ? -27.875 -14.312 1.550 1.00 92.25 184 LEU A O 1
ATOM 1500 N N . PRO A 1 185 ? -27.248 -16.133 0.376 1.00 93.38 185 PRO A N 1
ATOM 1501 C CA . PRO A 1 185 ? -25.871 -15.683 0.187 1.00 93.38 185 PRO A CA 1
ATOM 1502 C C . PRO A 1 185 ? -25.816 -14.340 -0.551 1.00 93.38 185 PRO A C 1
ATOM 1504 O O . PRO A 1 185 ? -26.536 -14.152 -1.529 1.00 93.38 185 PRO A O 1
ATOM 1507 N N . ALA A 1 186 ? -24.925 -13.427 -0.143 1.00 88.56 186 ALA A N 1
ATOM 1508 C CA . ALA A 1 186 ? -24.849 -12.067 -0.698 1.00 88.56 186 ALA A CA 1
ATOM 1509 C C . ALA A 1 186 ? -24.717 -12.022 -2.235 1.00 88.56 186 ALA A C 1
ATOM 1511 O O . ALA A 1 186 ? -25.311 -11.160 -2.881 1.00 88.56 186 ALA A O 1
ATOM 1512 N N . ALA A 1 187 ? -23.998 -12.985 -2.823 1.00 89.56 187 ALA A N 1
ATOM 1513 C CA . ALA A 1 187 ? -23.820 -13.115 -4.271 1.00 89.56 187 ALA A CA 1
ATOM 1514 C C . ALA A 1 187 ? -25.099 -13.528 -5.031 1.00 89.56 187 ALA A C 1
ATOM 1516 O O . ALA A 1 187 ? -25.180 -13.323 -6.236 1.00 89.56 187 ALA A O 1
ATOM 1517 N N . MET A 1 188 ? -26.091 -14.095 -4.337 1.00 90.81 188 MET A N 1
ATOM 1518 C CA . MET A 1 188 ? -27.357 -14.577 -4.907 1.00 90.81 188 MET A CA 1
ATOM 1519 C C . MET A 1 188 ? -28.519 -13.594 -4.703 1.00 90.81 188 MET A C 1
ATOM 1521 O O . MET A 1 188 ? -29.622 -13.852 -5.181 1.00 90.81 188 MET A O 1
ATOM 1525 N N . ARG A 1 189 ? -28.300 -12.487 -3.982 1.00 91.62 189 ARG A N 1
ATOM 1526 C CA . ARG A 1 189 ? -29.339 -11.487 -3.704 1.00 91.62 189 ARG A CA 1
ATOM 1527 C C . ARG A 1 189 ? -29.590 -10.618 -4.936 1.00 91.62 189 ARG A C 1
ATOM 1529 O O . ARG A 1 189 ? -28.647 -10.072 -5.511 1.00 91.62 189 ARG A O 1
ATOM 1536 N N . SER A 1 190 ? -30.861 -10.431 -5.291 1.00 94.31 190 SER A N 1
ATOM 1537 C CA . SER A 1 190 ? -31.280 -9.352 -6.192 1.00 94.31 190 SER A CA 1
ATOM 1538 C C . SER A 1 190 ? -30.998 -7.976 -5.570 1.00 94.31 190 SER A C 1
ATOM 1540 O O . SER A 1 190 ? -30.691 -7.872 -4.381 1.00 94.31 190 SER A O 1
ATOM 1542 N N . MET A 1 191 ? -31.123 -6.899 -6.350 1.00 90.62 191 MET A N 1
ATOM 1543 C CA . MET A 1 191 ? -30.951 -5.532 -5.833 1.00 90.62 191 MET A CA 1
ATOM 1544 C C . MET A 1 191 ? -31.921 -5.213 -4.687 1.00 90.62 191 MET A C 1
ATOM 1546 O O . MET A 1 191 ? -31.501 -4.688 -3.656 1.00 90.62 191 MET A O 1
ATOM 1550 N N . ASP A 1 192 ? -33.191 -5.596 -4.827 1.00 93.06 192 ASP A N 1
ATOM 1551 C CA . ASP A 1 192 ? -34.201 -5.378 -3.786 1.00 93.06 192 ASP A CA 1
ATOM 1552 C C . ASP A 1 192 ? -33.918 -6.218 -2.536 1.00 93.06 192 ASP A C 1
ATOM 1554 O O . ASP A 1 192 ? -34.031 -5.724 -1.417 1.00 93.06 192 ASP A O 1
ATOM 1558 N N . GLN A 1 193 ? -33.484 -7.470 -2.710 1.00 93.69 193 GLN A N 1
ATOM 1559 C CA . GLN A 1 193 ? -33.092 -8.335 -1.593 1.00 93.69 193 GLN A CA 1
ATOM 1560 C C . GLN A 1 193 ? -31.830 -7.828 -0.896 1.00 93.69 193 GLN A C 1
ATOM 1562 O O . GLN A 1 193 ? -31.695 -7.975 0.312 1.00 93.69 193 GLN A O 1
ATOM 1567 N N . ARG A 1 194 ? -30.895 -7.219 -1.629 1.00 92.19 194 ARG A N 1
ATOM 1568 C CA . ARG A 1 194 ? -29.714 -6.597 -1.027 1.00 92.19 194 ARG A CA 1
ATOM 1569 C C . ARG A 1 194 ? -30.131 -5.454 -0.110 1.00 92.19 194 ARG A C 1
ATOM 1571 O O . ARG A 1 194 ? -29.769 -5.477 1.056 1.00 92.19 194 ARG A O 1
ATOM 1578 N N . ARG A 1 195 ? -30.990 -4.558 -0.601 1.00 93.56 195 ARG A N 1
ATOM 1579 C CA . ARG A 1 195 ? -31.556 -3.474 0.209 1.00 93.56 195 ARG A CA 1
ATOM 1580 C C . ARG A 1 195 ? -32.288 -3.998 1.448 1.00 93.56 195 ARG A C 1
ATOM 1582 O O . ARG A 1 195 ? -32.051 -3.503 2.537 1.00 93.56 195 ARG A O 1
ATOM 1589 N N . GLN A 1 196 ? -33.123 -5.027 1.295 1.00 94.69 196 GLN A N 1
ATOM 1590 C CA . GLN A 1 196 ? -33.821 -5.656 2.424 1.00 94.69 196 GLN A CA 1
ATOM 1591 C C . GLN A 1 196 ? -32.856 -6.284 3.439 1.00 94.69 196 GLN A C 1
ATOM 1593 O O . GLN A 1 196 ? -33.093 -6.196 4.638 1.00 94.69 196 GLN A O 1
ATOM 1598 N N . ALA A 1 197 ? -31.771 -6.913 2.985 1.00 93.00 197 ALA A N 1
ATOM 1599 C CA . ALA A 1 197 ? -30.750 -7.456 3.876 1.00 93.00 197 ALA A CA 1
ATOM 1600 C C . ALA A 1 197 ? -29.986 -6.344 4.614 1.00 93.00 197 ALA A C 1
ATOM 1602 O O . ALA A 1 197 ? -29.699 -6.498 5.797 1.00 93.00 197 ALA A O 1
ATOM 1603 N N . ASP A 1 198 ? -29.701 -5.223 3.949 1.00 92.44 198 ASP A N 1
ATOM 1604 C CA . ASP A 1 198 ? -29.045 -4.065 4.565 1.00 92.44 198 ASP A CA 1
ATOM 1605 C C . ASP A 1 198 ? -29.962 -3.403 5.613 1.00 92.44 198 ASP A C 1
ATOM 1607 O O . ASP A 1 198 ? -29.534 -3.147 6.740 1.00 92.44 198 ASP A O 1
ATOM 1611 N N . ASP A 1 199 ? -31.248 -3.222 5.289 1.00 93.75 199 ASP A N 1
ATOM 1612 C CA . ASP A 1 199 ? -32.268 -2.725 6.222 1.00 93.75 199 ASP A CA 1
ATOM 1613 C C . ASP A 1 199 ? -32.405 -3.659 7.445 1.00 93.75 199 ASP A C 1
ATOM 1615 O O . ASP A 1 199 ? -32.501 -3.204 8.589 1.00 93.75 199 ASP A O 1
ATOM 1619 N N . ALA A 1 200 ? -32.369 -4.979 7.224 1.00 94.88 200 ALA A N 1
ATOM 1620 C CA . ALA A 1 200 ? -32.389 -5.979 8.290 1.00 94.88 200 ALA A CA 1
ATOM 1621 C C . ALA A 1 200 ? -31.134 -5.918 9.171 1.00 94.88 200 ALA A C 1
ATOM 1623 O O . ALA A 1 200 ? -31.243 -5.959 10.396 1.00 94.88 200 ALA A O 1
ATOM 1624 N N . ALA A 1 201 ? -29.951 -5.804 8.563 1.00 93.25 201 ALA A N 1
ATOM 1625 C CA . ALA A 1 201 ? -28.685 -5.706 9.280 1.00 93.25 201 ALA A CA 1
ATOM 1626 C C . ALA A 1 201 ? -28.654 -4.471 10.191 1.00 93.25 201 ALA A C 1
ATOM 1628 O O . ALA A 1 201 ? -28.260 -4.587 11.348 1.00 93.25 201 ALA A O 1
ATOM 1629 N N . PHE A 1 202 ? -29.158 -3.330 9.710 1.00 92.12 202 PHE A N 1
ATOM 1630 C CA . PHE A 1 202 ? -29.294 -2.115 10.514 1.00 92.12 202 PHE A CA 1
ATOM 1631 C C . PHE A 1 202 ? -30.245 -2.305 11.707 1.00 92.12 202 PHE A C 1
ATOM 1633 O O . PHE A 1 202 ? -29.950 -1.876 12.819 1.00 92.12 202 PHE A O 1
ATOM 1640 N N . LYS A 1 203 ? -31.380 -2.993 11.519 1.00 93.38 203 LYS A N 1
ATOM 1641 C CA . LYS A 1 203 ? -32.321 -3.289 12.618 1.00 93.38 203 LYS A CA 1
ATOM 1642 C C . LYS A 1 203 ? -31.736 -4.219 13.682 1.00 93.38 203 LYS A C 1
ATOM 1644 O O . LYS A 1 203 ? -32.098 -4.087 14.851 1.00 93.38 203 LYS A O 1
ATOM 1649 N N . LEU A 1 204 ? -30.888 -5.160 13.266 1.00 93.81 204 LEU A N 1
ATOM 1650 C CA . LEU A 1 204 ? -30.213 -6.128 14.133 1.00 93.81 204 LEU A CA 1
ATOM 1651 C C . LEU A 1 204 ? -28.953 -5.567 14.807 1.00 93.81 204 LEU A C 1
ATOM 1653 O O . LEU A 1 204 ? -28.369 -6.241 15.653 1.00 93.81 204 LEU A O 1
ATOM 1657 N N . GLU A 1 205 ? -28.505 -4.366 14.445 1.00 93.69 205 GLU A N 1
ATOM 1658 C CA . GLU A 1 205 ? -27.362 -3.741 15.097 1.00 93.69 205 GLU A CA 1
ATOM 1659 C C . GLU A 1 205 ? -27.721 -3.362 16.544 1.00 93.69 205 GLU A C 1
ATOM 1661 O O . GLU A 1 205 ? -28.628 -2.571 16.797 1.00 93.69 205 GLU A O 1
ATOM 1666 N N . ILE A 1 206 ? -27.001 -3.946 17.505 1.00 94.56 206 ILE A N 1
ATOM 1667 C CA . ILE A 1 206 ? -27.155 -3.677 18.942 1.00 94.56 206 ILE A CA 1
ATOM 1668 C C . ILE A 1 206 ? -25.963 -2.840 19.398 1.00 94.56 206 ILE A C 1
ATOM 1670 O O . ILE A 1 206 ? -24.824 -3.286 19.257 1.00 94.56 206 ILE A O 1
ATOM 1674 N N . THR A 1 207 ? -26.166 -1.660 19.974 1.00 94.12 207 THR A N 1
ATOM 1675 C CA . THR A 1 207 ? -25.042 -0.821 20.428 1.00 94.12 207 THR A CA 1
ATOM 1676 C C . THR A 1 207 ? -24.565 -1.205 21.831 1.00 94.12 207 THR A C 1
ATOM 1678 O O . THR A 1 207 ? -25.262 -1.892 22.577 1.00 94.12 207 THR A O 1
ATOM 1681 N N . ASN A 1 208 ? -23.354 -0.781 22.207 1.00 95.00 208 ASN A N 1
ATOM 1682 C CA . ASN A 1 208 ? -22.863 -1.008 23.571 1.00 95.00 208 ASN A CA 1
ATOM 1683 C C . ASN A 1 208 ? -23.714 -0.229 24.584 1.00 95.00 208 ASN A C 1
ATOM 1685 O O . ASN A 1 208 ? -24.005 -0.733 25.663 1.00 95.00 208 ASN A O 1
ATOM 1689 N N . GLU A 1 209 ? -24.150 0.975 24.220 1.00 94.81 209 GLU A N 1
ATOM 1690 C CA . GLU A 1 209 ? -24.986 1.850 25.037 1.00 94.81 209 GLU A CA 1
ATOM 1691 C C . GLU A 1 209 ? -26.332 1.193 25.369 1.00 94.81 209 GLU A C 1
ATOM 1693 O O . GLU A 1 209 ? -26.738 1.206 26.528 1.00 94.81 209 GLU A O 1
ATOM 1698 N N . GLU A 1 210 ? -26.979 0.559 24.384 1.00 95.00 210 GLU A N 1
ATOM 1699 C CA . GLU A 1 210 ? -28.256 -0.145 24.568 1.00 95.00 210 GLU A CA 1
ATOM 1700 C C . GLU A 1 210 ? -28.124 -1.330 25.533 1.00 95.00 210 GLU A C 1
ATOM 1702 O O . GLU A 1 210 ? -28.974 -1.534 26.401 1.00 95.00 210 GLU A O 1
ATOM 1707 N N . ILE A 1 211 ? -27.033 -2.094 25.418 1.00 96.31 211 ILE A N 1
ATOM 1708 C CA . ILE A 1 211 ? -26.737 -3.206 26.328 1.00 96.31 211 ILE A CA 1
ATOM 1709 C C . ILE A 1 211 ? -26.546 -2.671 27.756 1.00 96.31 211 ILE A C 1
ATOM 1711 O O . ILE A 1 211 ? -27.162 -3.166 28.699 1.00 96.31 211 ILE A O 1
ATOM 1715 N N . ILE A 1 212 ? -25.724 -1.628 27.907 1.00 97.19 212 ILE A N 1
ATOM 1716 C CA . ILE A 1 212 ? -25.354 -1.039 29.201 1.00 97.19 212 ILE A CA 1
ATOM 1717 C C . ILE A 1 212 ? -26.551 -0.389 29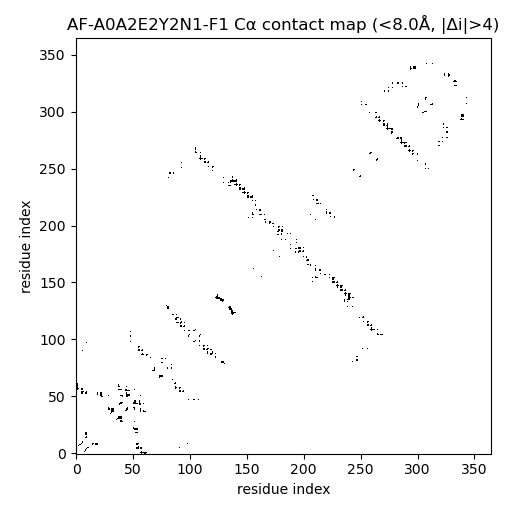.900 1.00 97.19 212 ILE A C 1
ATOM 1719 O O . ILE A 1 212 ? -26.644 -0.441 31.126 1.00 97.19 212 ILE A O 1
ATOM 1723 N N . GLU A 1 213 ? -27.484 0.211 29.162 1.00 97.12 213 GLU A N 1
ATOM 1724 C CA . GLU A 1 213 ? -28.679 0.830 29.745 1.00 97.12 213 GLU A CA 1
ATOM 1725 C C . GLU A 1 213 ? -29.512 -0.180 30.548 1.00 97.12 213 GLU A C 1
ATOM 1727 O O . GLU A 1 213 ? -30.014 0.147 31.629 1.00 97.12 213 GLU A O 1
ATOM 1732 N N . ARG A 1 214 ? -29.582 -1.427 30.064 1.00 96.69 214 ARG A N 1
ATOM 1733 C CA . ARG A 1 214 ? -30.316 -2.528 30.702 1.00 96.69 214 ARG A CA 1
ATOM 1734 C C . ARG A 1 214 ? -29.536 -3.230 31.816 1.00 96.69 214 ARG A C 1
ATOM 1736 O O . ARG A 1 214 ? -30.109 -4.062 32.517 1.00 96.69 214 ARG A O 1
ATOM 1743 N N . PHE A 1 215 ? -28.250 -2.923 31.999 1.00 97.19 215 PHE A N 1
ATOM 1744 C CA . PHE A 1 215 ? -27.448 -3.523 33.067 1.00 97.19 215 PHE A CA 1
ATOM 1745 C C . PHE A 1 215 ? -27.941 -3.087 34.449 1.00 97.19 215 PHE A C 1
ATOM 1747 O O . PHE A 1 215 ? -28.541 -2.024 34.627 1.00 97.19 215 PHE A O 1
ATOM 1754 N N . SER A 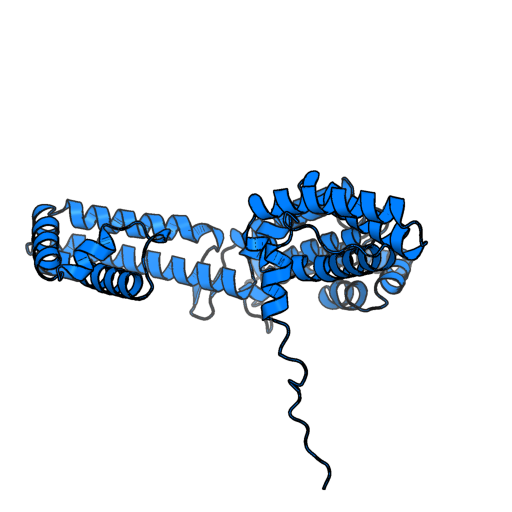1 216 ? -27.648 -3.900 35.460 1.00 95.69 216 SER A N 1
ATOM 1755 C CA . SER A 1 216 ? -27.800 -3.488 36.851 1.00 95.69 216 SER A CA 1
ATOM 1756 C C . SER A 1 216 ? -26.794 -2.382 37.201 1.00 95.69 216 SER A C 1
ATOM 1758 O O . SER A 1 216 ? -25.733 -2.251 36.582 1.00 95.69 216 SER A O 1
ATOM 1760 N N . ASP A 1 217 ? -27.125 -1.555 38.195 1.00 95.75 217 ASP A N 1
ATOM 1761 C CA . ASP A 1 217 ? -26.337 -0.359 38.527 1.00 95.75 217 ASP A CA 1
ATOM 1762 C C . ASP A 1 217 ? -24.907 -0.671 39.009 1.00 95.75 217 ASP A C 1
ATOM 1764 O O . ASP A 1 217 ? -24.029 0.184 38.916 1.00 95.75 217 ASP A O 1
ATOM 1768 N N . ASP A 1 218 ? -24.642 -1.895 39.469 1.00 96.00 218 ASP A N 1
ATOM 1769 C CA . ASP A 1 218 ? -23.311 -2.385 39.838 1.00 96.00 218 ASP A CA 1
ATOM 1770 C C . ASP A 1 218 ? -22.427 -2.735 38.626 1.00 96.00 218 ASP A C 1
ATOM 1772 O O . ASP A 1 218 ? -21.209 -2.565 38.693 1.00 96.00 218 ASP A O 1
ATOM 1776 N N . LEU A 1 219 ? -23.016 -3.167 37.504 1.00 96.38 219 LEU A N 1
ATOM 1777 C CA . LEU A 1 219 ? -22.280 -3.530 36.284 1.00 96.38 219 LEU A CA 1
ATOM 1778 C C . LEU A 1 219 ? -22.020 -2.326 35.369 1.00 96.38 219 LEU A C 1
ATOM 1780 O O . LEU A 1 219 ? -20.999 -2.280 34.674 1.00 96.38 219 LEU A O 1
ATOM 1784 N N . LYS A 1 220 ? -22.917 -1.329 35.386 1.00 97.25 220 LYS A N 1
ATOM 1785 C CA . LYS A 1 220 ? -22.849 -0.140 34.518 1.00 97.25 220 LYS A CA 1
ATOM 1786 C C . LYS A 1 220 ? -21.490 0.571 34.528 1.00 97.25 220 LYS A C 1
ATOM 1788 O O . LYS A 1 220 ? -20.983 0.819 33.436 1.00 97.25 220 LYS A O 1
ATOM 1793 N N . PRO A 1 221 ? -20.850 0.878 35.679 1.00 97.75 221 PRO A N 1
ATOM 1794 C CA . PRO A 1 221 ? -19.599 1.637 35.678 1.00 97.75 221 PRO A CA 1
ATOM 1795 C C . PRO A 1 221 ? -18.480 0.942 34.899 1.00 97.75 221 PRO A C 1
ATOM 1797 O O . PRO A 1 221 ? -17.795 1.572 34.094 1.00 97.75 221 PRO A O 1
ATOM 1800 N N . ARG A 1 222 ? -18.323 -0.374 35.091 1.00 97.44 222 ARG A N 1
ATOM 1801 C CA . ARG A 1 222 ? -17.291 -1.150 34.400 1.00 97.44 222 ARG A CA 1
ATOM 1802 C C . ARG A 1 222 ? -17.607 -1.306 32.913 1.00 97.44 222 ARG A C 1
ATOM 1804 O O . ARG A 1 222 ? -16.706 -1.197 32.087 1.00 97.44 222 ARG A O 1
ATOM 1811 N N . ALA A 1 223 ? -18.869 -1.531 32.562 1.00 97.75 223 ALA A N 1
ATOM 1812 C CA . ALA A 1 223 ? -19.271 -1.660 31.168 1.00 97.75 223 ALA A CA 1
ATOM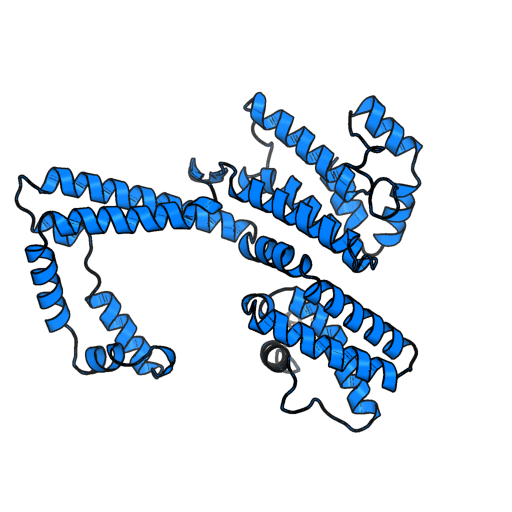 1813 C C . ALA A 1 223 ? -19.115 -0.334 30.395 1.00 97.75 223 ALA A C 1
ATOM 1815 O O . ALA A 1 223 ? -18.636 -0.336 29.263 1.00 97.75 223 ALA A O 1
ATOM 1816 N N . MET A 1 224 ? -19.416 0.806 31.031 1.00 98.06 224 MET A N 1
ATOM 1817 C CA . MET A 1 224 ? -19.167 2.143 30.474 1.00 98.06 224 MET A CA 1
ATOM 1818 C C . MET A 1 224 ? -17.678 2.406 30.229 1.00 98.06 224 MET A C 1
ATOM 1820 O O . MET A 1 224 ? -17.320 2.984 29.205 1.00 98.06 224 MET A O 1
ATOM 1824 N N . GLU A 1 225 ? -16.799 1.961 31.131 1.00 98.12 225 GLU A N 1
ATOM 1825 C CA . GLU A 1 225 ? -15.348 2.058 30.941 1.00 98.12 225 GLU A CA 1
ATOM 1826 C C . GLU A 1 225 ? -14.889 1.273 29.701 1.00 98.12 225 GLU A C 1
ATOM 1828 O O . GLU A 1 225 ? -14.159 1.809 28.865 1.00 98.12 225 GLU A O 1
ATOM 1833 N N . LEU A 1 226 ? -15.362 0.030 29.539 1.00 98.31 226 LEU A N 1
ATOM 1834 C CA . LEU A 1 226 ? -15.059 -0.784 28.358 1.00 98.31 226 LEU A CA 1
ATOM 1835 C C . LEU A 1 226 ? -15.618 -0.176 27.070 1.00 98.31 226 LEU A C 1
ATOM 1837 O O . LEU A 1 226 ? -14.937 -0.185 26.046 1.00 98.31 226 LEU A O 1
ATOM 1841 N N . ALA A 1 227 ? -16.829 0.385 27.109 1.00 98.00 227 ALA A N 1
ATOM 1842 C CA . ALA A 1 227 ? -17.411 1.064 25.956 1.00 98.00 227 ALA A CA 1
ATOM 1843 C C . ALA A 1 227 ? -16.587 2.299 25.564 1.00 98.00 227 ALA A C 1
ATOM 1845 O O . ALA A 1 227 ? -16.316 2.508 24.385 1.00 98.00 227 ALA A O 1
ATOM 1846 N N . ALA A 1 228 ? -16.107 3.072 26.542 1.00 98.06 228 ALA A N 1
ATOM 1847 C CA . ALA A 1 228 ? -15.225 4.208 26.291 1.00 98.06 228 ALA A CA 1
ATOM 1848 C C . ALA A 1 228 ? -13.860 3.786 25.709 1.00 98.06 228 ALA A C 1
ATOM 1850 O O . ALA A 1 228 ? -13.313 4.484 24.853 1.00 98.06 228 ALA A O 1
ATOM 1851 N N . GLU A 1 229 ? -13.298 2.654 26.146 1.00 98.12 229 GLU A N 1
ATOM 1852 C CA . GLU A 1 229 ? -12.100 2.062 25.531 1.00 98.12 229 GLU A CA 1
ATOM 1853 C C . GLU A 1 229 ? -12.367 1.597 24.091 1.00 98.12 229 GLU A C 1
ATOM 1855 O O . GLU A 1 229 ? -11.576 1.896 23.195 1.00 98.12 229 GLU A O 1
ATOM 1860 N N . ALA A 1 230 ? -13.500 0.933 23.836 1.00 97.88 230 ALA A N 1
ATOM 1861 C CA . ALA A 1 230 ? -13.905 0.521 22.493 1.00 97.88 230 ALA A CA 1
ATOM 1862 C C . ALA A 1 230 ? -14.025 1.725 21.549 1.00 97.88 230 ALA A C 1
ATOM 1864 O O . ALA A 1 230 ? -13.434 1.716 20.470 1.00 97.88 230 ALA A O 1
ATOM 1865 N N . SER A 1 231 ? -14.697 2.795 21.979 1.00 97.19 231 SER A N 1
ATOM 1866 C CA . SER A 1 231 ? -14.827 4.029 21.197 1.00 97.19 231 SER A CA 1
ATOM 1867 C C . SER A 1 231 ? -13.469 4.664 20.889 1.00 97.19 231 SER A C 1
ATOM 1869 O O . SER A 1 231 ? -13.216 5.034 19.744 1.00 97.19 231 SER A O 1
ATOM 1871 N N . ARG A 1 232 ? -12.544 4.704 21.860 1.00 97.31 232 ARG A N 1
ATOM 1872 C CA . ARG A 1 232 ? -11.167 5.176 21.625 1.00 97.31 232 ARG A CA 1
ATOM 1873 C C . ARG A 1 232 ? -10.411 4.314 20.617 1.00 97.31 232 ARG A C 1
ATOM 1875 O O . ARG A 1 232 ? -9.704 4.843 19.764 1.00 97.31 232 ARG A O 1
ATOM 1882 N N . LYS A 1 233 ? -10.528 2.984 20.686 1.00 98.12 233 LYS A N 1
ATOM 1883 C CA . LYS A 1 233 ? -9.885 2.096 19.701 1.00 98.12 233 LYS A CA 1
ATOM 1884 C C . LYS A 1 233 ? -10.480 2.269 18.307 1.00 98.12 233 LYS A C 1
ATOM 1886 O O . LYS A 1 233 ? -9.727 2.250 17.339 1.00 98.12 233 LYS A O 1
ATOM 1891 N N . LEU A 1 234 ? -11.788 2.474 18.198 1.00 97.44 234 LEU A N 1
ATOM 1892 C CA . LEU A 1 234 ? -12.437 2.739 16.918 1.00 97.44 234 LEU A CA 1
ATOM 1893 C C . LEU A 1 234 ? -11.961 4.065 16.306 1.00 97.44 234 LEU A C 1
ATOM 1895 O O . LEU A 1 234 ? -11.646 4.109 15.120 1.00 97.44 234 LEU A O 1
ATOM 1899 N N . GLU A 1 235 ? -11.819 5.113 17.119 1.00 97.38 235 GLU A N 1
ATOM 1900 C CA . GLU A 1 235 ? -11.258 6.399 16.688 1.00 97.38 235 GLU A CA 1
ATOM 1901 C C . GLU A 1 235 ? -9.827 6.244 16.137 1.00 97.38 235 GLU A C 1
ATOM 1903 O O . GLU A 1 235 ? -9.513 6.765 15.065 1.00 97.38 235 GLU A O 1
ATOM 1908 N N . LEU A 1 236 ? -8.977 5.457 16.810 1.00 97.81 236 LEU A N 1
ATOM 1909 C CA . LEU A 1 236 ? -7.625 5.150 16.328 1.00 97.81 236 LEU A CA 1
ATOM 1910 C C . LEU A 1 236 ? -7.635 4.352 15.014 1.00 97.81 236 LEU A C 1
ATOM 1912 O O . LEU A 1 236 ? -6.817 4.623 14.134 1.00 97.81 236 LEU A O 1
ATOM 1916 N N . ALA A 1 237 ? -8.555 3.394 14.852 1.00 98.00 237 ALA A N 1
ATOM 1917 C CA . ALA A 1 237 ? -8.700 2.644 13.603 1.00 98.00 237 ALA A CA 1
ATOM 1918 C C . ALA A 1 237 ? -9.061 3.573 12.432 1.00 98.00 237 ALA A C 1
ATOM 1920 O O . ALA A 1 237 ? -8.385 3.545 11.404 1.00 98.00 237 ALA A O 1
ATOM 1921 N N . TYR A 1 238 ? -10.047 4.459 12.613 1.00 97.00 238 TYR A N 1
ATOM 1922 C CA . TYR A 1 238 ? -10.436 5.427 11.584 1.00 97.00 238 TYR A CA 1
ATOM 1923 C C . TYR A 1 238 ? -9.331 6.434 11.264 1.00 97.00 238 TYR A C 1
ATOM 1925 O O . TYR A 1 238 ? -9.097 6.743 10.097 1.00 97.00 238 TYR A O 1
ATOM 1933 N N . ALA A 1 239 ? -8.608 6.921 12.273 1.00 96.38 239 ALA A N 1
ATOM 1934 C CA . ALA A 1 239 ? -7.464 7.801 12.062 1.00 96.38 239 ALA A CA 1
ATOM 1935 C C . ALA A 1 239 ? -6.350 7.110 11.248 1.00 96.38 239 ALA A C 1
ATOM 1937 O O . ALA A 1 239 ? -5.782 7.716 10.336 1.00 96.38 239 ALA A O 1
ATOM 1938 N N . ALA A 1 240 ? -6.067 5.835 11.522 1.00 97.19 240 ALA A N 1
ATOM 1939 C CA . ALA A 1 240 ? -5.096 5.053 10.762 1.00 97.19 240 ALA A CA 1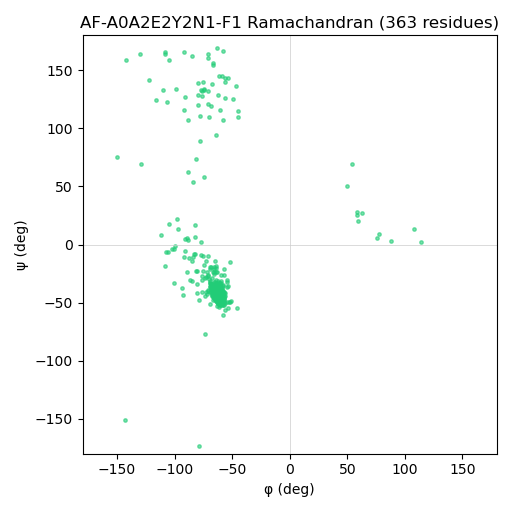
ATOM 1940 C C . ALA A 1 240 ? -5.563 4.771 9.318 1.00 97.19 240 ALA A C 1
ATOM 1942 O O . ALA A 1 240 ? -4.762 4.874 8.385 1.00 97.19 240 ALA A O 1
ATOM 1943 N N . GLU A 1 241 ? -6.850 4.480 9.109 1.00 96.88 241 GLU A N 1
ATOM 1944 C CA . GLU A 1 241 ? -7.458 4.321 7.777 1.00 96.88 241 GLU A CA 1
ATOM 1945 C C . GLU A 1 241 ? -7.389 5.613 6.959 1.00 96.88 241 GLU A C 1
ATOM 1947 O O . GLU A 1 241 ? -6.980 5.590 5.798 1.00 96.88 241 GLU A O 1
ATOM 1952 N N . TYR A 1 242 ? -7.700 6.752 7.581 1.00 95.12 242 TYR A N 1
ATOM 1953 C CA . TYR A 1 242 ? -7.567 8.068 6.963 1.00 95.12 242 TYR A CA 1
ATOM 1954 C C . TYR A 1 242 ? -6.133 8.321 6.477 1.00 95.12 242 TYR A C 1
ATOM 1956 O O . TYR A 1 242 ? -5.918 8.774 5.347 1.00 95.12 242 TYR A O 1
ATOM 1964 N N . CYS A 1 243 ? -5.133 7.987 7.300 1.00 96.12 243 CYS A N 1
ATOM 1965 C CA . CYS A 1 243 ? -3.733 8.084 6.897 1.00 96.12 243 CYS A CA 1
ATOM 1966 C C . CYS A 1 243 ? -3.410 7.164 5.710 1.00 96.12 243 CYS A C 1
ATOM 1968 O O . CYS A 1 243 ? -2.805 7.642 4.749 1.00 96.12 243 CYS A O 1
ATOM 1970 N N . ARG A 1 244 ? -3.850 5.893 5.724 1.00 96.75 244 ARG A N 1
ATOM 1971 C CA . ARG A 1 244 ? -3.630 4.961 4.597 1.00 96.75 244 ARG A CA 1
ATOM 1972 C C . ARG A 1 244 ? -4.239 5.485 3.301 1.00 96.75 244 ARG A C 1
ATOM 1974 O O . ARG A 1 244 ? -3.559 5.480 2.276 1.00 96.75 244 ARG A O 1
ATOM 1981 N N . GLY A 1 245 ? -5.471 5.990 3.359 1.00 94.56 245 GLY A N 1
ATOM 1982 C CA . GLY A 1 245 ? -6.154 6.572 2.204 1.00 94.56 245 GLY A CA 1
ATOM 1983 C C . GLY A 1 245 ? -5.437 7.806 1.649 1.00 94.56 245 GLY A C 1
ATOM 1984 O O . GLY A 1 245 ? -5.262 7.924 0.442 1.00 94.56 245 GLY A O 1
ATOM 1985 N N . THR A 1 246 ? -4.935 8.687 2.523 1.00 94.56 246 THR A N 1
ATOM 1986 C CA . THR A 1 246 ? -4.273 9.948 2.125 1.00 94.56 246 THR A CA 1
ATOM 1987 C C . THR A 1 246 ? -3.041 9.734 1.237 1.00 94.56 246 THR A C 1
ATOM 1989 O O . THR A 1 246 ? -2.749 10.565 0.380 1.00 94.56 246 THR A O 1
ATOM 1992 N N . VAL A 1 247 ? -2.297 8.644 1.443 1.00 93.88 247 VAL A N 1
ATOM 1993 C CA . VAL A 1 247 ? -1.037 8.365 0.722 1.00 93.88 247 VAL A CA 1
ATOM 1994 C C . VAL A 1 247 ? -1.139 7.177 -0.229 1.00 93.88 247 VAL A C 1
ATOM 1996 O O . VAL A 1 247 ? -0.121 6.733 -0.757 1.00 93.88 247 VAL A O 1
ATOM 1999 N N . ASN A 1 248 ? -2.352 6.659 -0.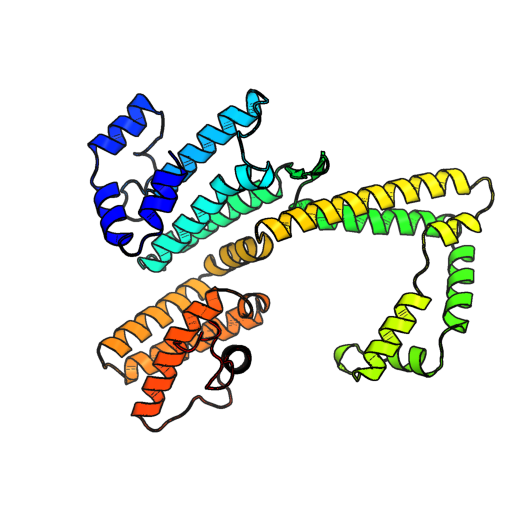430 1.00 93.06 248 ASN A N 1
ATOM 2000 C CA . ASN A 1 248 ? -2.615 5.434 -1.175 1.00 93.06 248 ASN A CA 1
ATOM 2001 C C . ASN A 1 248 ? -1.723 4.263 -0.708 1.00 93.06 248 ASN A C 1
ATOM 2003 O O . ASN A 1 248 ? -1.014 3.620 -1.486 1.00 93.06 248 ASN A O 1
ATOM 2007 N N . TYR A 1 249 ? -1.696 4.049 0.612 1.00 95.44 249 TYR A N 1
ATOM 2008 C CA . TYR A 1 249 ? -0.784 3.112 1.268 1.00 95.44 249 TYR A CA 1
ATOM 2009 C C . TYR A 1 249 ? -0.925 1.685 0.736 1.00 95.44 249 TYR A C 1
ATOM 2011 O O . TYR A 1 249 ? 0.079 1.003 0.542 1.00 95.44 249 TYR A O 1
ATOM 2019 N N . ASP A 1 250 ? -2.155 1.257 0.476 1.00 93.06 250 ASP A N 1
ATOM 2020 C CA . ASP A 1 250 ? -2.480 -0.141 0.174 1.00 93.06 250 ASP A CA 1
ATOM 2021 C C . ASP A 1 250 ? -2.087 -0.520 -1.233 1.00 93.06 250 ASP A C 1
ATOM 2023 O O . ASP A 1 250 ? -1.480 -1.568 -1.437 1.00 93.06 250 ASP A O 1
ATOM 2027 N N . TYR A 1 251 ? -2.338 0.391 -2.163 1.00 90.44 251 TYR A N 1
ATOM 2028 C CA . TYR A 1 251 ? -1.860 0.303 -3.526 1.00 90.44 251 TYR A CA 1
ATOM 2029 C C . TYR A 1 251 ? -0.338 0.166 -3.578 1.00 90.44 251 TYR A C 1
ATOM 2031 O O . TYR A 1 251 ? 0.183 -0.812 -4.103 1.00 90.44 251 TYR A O 1
ATOM 2039 N N . PHE A 1 252 ? 0.402 1.106 -2.976 1.00 93.19 252 PHE A N 1
ATOM 2040 C CA . PHE A 1 252 ? 1.863 1.066 -3.043 1.00 93.19 252 PHE A CA 1
ATOM 2041 C C . PHE A 1 252 ? 2.448 -0.150 -2.332 1.00 93.19 252 PHE A C 1
ATOM 2043 O O . PHE A 1 252 ? 3.431 -0.716 -2.810 1.00 93.19 252 PHE A O 1
ATOM 2050 N N . LYS A 1 253 ? 1.829 -0.582 -1.229 1.00 94.81 253 LYS A N 1
ATOM 2051 C CA . LYS A 1 253 ? 2.196 -1.826 -0.557 1.00 94.81 253 LYS A CA 1
ATOM 2052 C C . LYS A 1 253 ? 2.011 -3.021 -1.493 1.00 94.81 253 LYS A C 1
ATOM 2054 O O . LYS A 1 253 ? 2.958 -3.776 -1.694 1.00 94.81 253 LYS A O 1
ATOM 2059 N N . MET A 1 254 ? 0.834 -3.150 -2.102 1.00 93.00 254 MET A N 1
ATOM 2060 C CA . MET A 1 254 ? 0.514 -4.245 -3.014 1.00 93.00 254 MET A CA 1
ATOM 2061 C C . MET A 1 254 ? 1.413 -4.246 -4.249 1.00 93.00 254 MET A C 1
ATOM 2063 O O . MET A 1 254 ? 1.990 -5.282 -4.564 1.00 93.00 254 MET A O 1
ATOM 2067 N N . ARG A 1 255 ? 1.608 -3.094 -4.903 1.00 91.88 255 ARG A N 1
ATOM 2068 C CA . ARG A 1 255 ? 2.512 -2.963 -6.053 1.00 91.88 255 ARG A CA 1
ATOM 2069 C C . ARG A 1 255 ? 3.910 -3.463 -5.705 1.00 91.88 255 ARG A C 1
ATOM 2071 O O . ARG A 1 255 ? 4.458 -4.295 -6.421 1.00 91.88 255 ARG A O 1
ATOM 2078 N N . CYS A 1 256 ? 4.472 -3.010 -4.582 1.00 95.00 256 CYS A N 1
ATOM 2079 C CA . CYS A 1 256 ? 5.802 -3.456 -4.181 1.00 95.00 256 CYS A CA 1
ATOM 2080 C C . CYS A 1 256 ? 5.837 -4.958 -3.876 1.00 95.00 256 CYS A C 1
ATOM 2082 O O . CYS A 1 256 ? 6.833 -5.598 -4.185 1.00 95.00 256 CYS A O 1
ATOM 2084 N N . GLU A 1 257 ? 4.793 -5.535 -3.277 1.00 94.25 257 GLU A N 1
ATOM 2085 C CA . GLU A 1 257 ? 4.711 -6.980 -3.016 1.00 94.25 257 GLU A CA 1
ATOM 2086 C C . GLU A 1 257 ? 4.618 -7.807 -4.310 1.00 94.25 257 GLU A C 1
ATOM 2088 O O . GLU A 1 257 ? 5.258 -8.855 -4.416 1.00 94.25 257 GLU A O 1
ATOM 2093 N N . VAL A 1 258 ? 3.856 -7.340 -5.303 1.00 94.31 258 VAL A N 1
ATOM 2094 C CA . VAL A 1 258 ? 3.663 -8.050 -6.575 1.00 94.31 258 VAL A CA 1
ATOM 2095 C C . VAL A 1 258 ? 4.896 -7.972 -7.465 1.00 94.31 258 VAL A C 1
ATOM 2097 O O . VAL A 1 258 ? 5.325 -9.007 -7.972 1.00 94.31 258 VAL A O 1
ATOM 2100 N N . GLU A 1 259 ? 5.523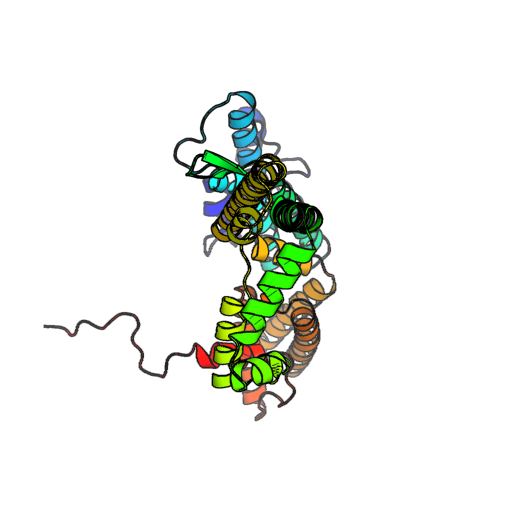 -6.805 -7.606 1.00 94.00 259 GLU A N 1
ATOM 2101 C CA . GLU A 1 259 ? 6.679 -6.631 -8.504 1.00 94.00 259 GLU A CA 1
ATOM 2102 C C . GLU A 1 259 ? 7.962 -7.320 -7.987 1.00 94.00 259 GLU A C 1
ATOM 2104 O O . GLU A 1 259 ? 8.936 -7.506 -8.717 1.00 94.00 259 GLU A O 1
ATOM 2109 N N . GLN A 1 260 ? 7.956 -7.807 -6.742 1.00 95.56 260 GLN A N 1
ATOM 2110 C CA . GLN A 1 260 ? 8.982 -8.722 -6.226 1.00 95.56 260 GLN A CA 1
ATOM 2111 C C . GLN A 1 260 ? 8.843 -10.155 -6.755 1.00 95.56 260 GLN A C 1
ATOM 2113 O O . GLN A 1 260 ? 9.779 -10.952 -6.638 1.00 95.56 260 GLN A O 1
ATOM 2118 N N . LEU A 1 261 ? 7.681 -10.532 -7.290 1.00 96.00 261 LEU A N 1
ATOM 2119 C CA . LEU A 1 261 ? 7.443 -11.880 -7.783 1.00 96.00 261 LEU A CA 1
ATOM 2120 C C . LEU A 1 261 ? 8.162 -12.075 -9.113 1.00 96.00 261 LEU A C 1
ATOM 2122 O O . LEU A 1 261 ? 8.006 -11.289 -10.044 1.00 96.00 261 LEU A O 1
ATOM 2126 N N . LYS A 1 262 ? 8.855 -13.210 -9.257 1.00 96.06 262 LYS A N 1
ATOM 2127 C CA . LYS A 1 262 ? 9.420 -13.607 -10.554 1.00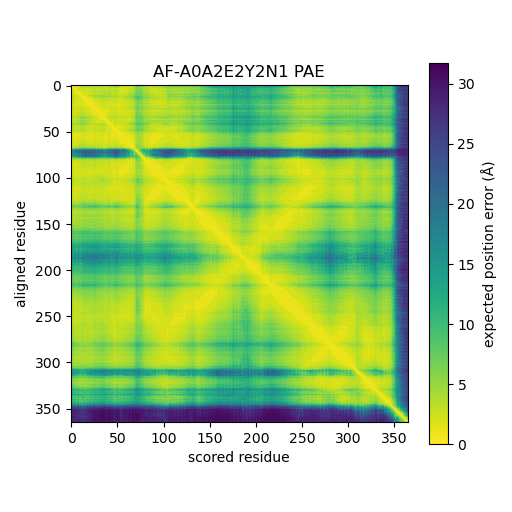 96.06 262 LYS A CA 1
ATOM 2128 C C . LYS A 1 262 ? 8.346 -13.639 -11.649 1.00 96.06 262 LYS A C 1
ATOM 2130 O O . LYS A 1 262 ? 8.628 -13.245 -12.768 1.00 96.06 262 LYS A O 1
ATOM 2135 N N . LEU A 1 263 ? 7.122 -14.053 -11.309 1.00 96.25 263 LEU A N 1
ATOM 2136 C CA . LEU A 1 263 ? 5.980 -14.047 -12.225 1.00 96.25 263 LEU A CA 1
ATOM 2137 C C . LEU A 1 263 ? 5.692 -12.646 -12.791 1.00 96.25 263 LEU A C 1
ATOM 2139 O O . LEU A 1 263 ? 5.506 -12.520 -13.995 1.00 96.25 263 LEU A O 1
ATOM 2143 N N . ALA A 1 264 ? 5.695 -11.607 -11.948 1.00 93.94 264 ALA A N 1
ATOM 2144 C CA . ALA A 1 264 ? 5.473 -10.227 -12.383 1.00 93.94 264 ALA A CA 1
ATOM 2145 C C . ALA A 1 264 ? 6.616 -9.739 -13.278 1.00 93.94 264 ALA A C 1
ATOM 2147 O O . ALA A 1 264 ? 6.376 -9.249 -14.381 1.00 93.94 264 ALA A O 1
ATOM 2148 N N . THR A 1 265 ? 7.864 -9.997 -12.876 1.00 94.31 265 THR A N 1
ATOM 2149 C CA . THR A 1 265 ? 9.031 -9.671 -13.702 1.00 94.31 265 THR A CA 1
ATOM 2150 C C . THR A 1 265 ? 8.991 -10.378 -15.066 1.00 94.31 265 THR A C 1
ATOM 2152 O O . THR A 1 265 ? 9.196 -9.744 -16.098 1.00 94.31 265 THR A O 1
ATOM 2155 N N . ASP A 1 266 ? 8.694 -11.681 -15.095 1.00 96.00 266 ASP A N 1
ATOM 2156 C CA . ASP A 1 266 ? 8.597 -12.470 -16.329 1.00 96.00 266 ASP A CA 1
ATOM 2157 C C . ASP A 1 266 ? 7.446 -11.971 -17.223 1.00 96.00 266 ASP A C 1
ATOM 2159 O O . ASP A 1 266 ? 7.574 -11.964 -18.450 1.00 96.00 266 ASP A O 1
ATOM 2163 N N . ALA A 1 267 ? 6.334 -11.530 -16.622 1.00 95.06 267 ALA A N 1
ATOM 2164 C CA . ALA A 1 267 ? 5.209 -10.931 -17.333 1.00 95.06 267 ALA A CA 1
ATOM 2165 C C . ALA A 1 267 ? 5.601 -9.606 -17.995 1.00 95.06 267 ALA A C 1
ATOM 2167 O O . ALA A 1 267 ? 5.349 -9.426 -19.187 1.00 95.06 267 ALA A O 1
ATOM 2168 N N . ARG A 1 268 ? 6.283 -8.714 -17.266 1.00 92.75 268 ARG A N 1
ATOM 2169 C CA . ARG A 1 268 ? 6.815 -7.446 -17.794 1.00 92.75 268 ARG A CA 1
ATOM 2170 C C . ARG A 1 268 ? 7.799 -7.679 -18.939 1.00 92.75 268 ARG A C 1
ATOM 2172 O O . ARG A 1 268 ? 7.683 -7.037 -19.980 1.00 92.75 268 ARG A O 1
ATOM 2179 N N . GLN A 1 269 ? 8.723 -8.631 -18.782 1.00 94.81 269 GLN A N 1
ATOM 2180 C CA . GLN A 1 269 ? 9.670 -9.000 -19.839 1.00 94.81 269 GLN A CA 1
ATOM 2181 C C . GLN A 1 269 ? 8.950 -9.479 -21.101 1.00 94.81 269 GLN A C 1
ATOM 2183 O O . GLN A 1 269 ? 9.304 -9.066 -22.202 1.00 94.81 269 GLN A O 1
ATOM 2188 N N . ALA A 1 270 ? 7.940 -10.340 -20.945 1.00 96.06 270 ALA A N 1
ATOM 2189 C CA . ALA A 1 270 ? 7.181 -10.866 -22.072 1.00 96.06 270 ALA A CA 1
ATOM 2190 C C . ALA A 1 270 ? 6.409 -9.764 -22.812 1.00 96.06 270 ALA A C 1
ATOM 2192 O O . ALA A 1 270 ? 6.430 -9.755 -24.040 1.00 96.06 270 ALA A O 1
ATOM 2193 N N . VAL A 1 271 ? 5.792 -8.818 -22.088 1.00 94.69 271 VAL A N 1
ATOM 2194 C CA . VAL A 1 271 ? 5.134 -7.647 -22.696 1.00 94.69 271 VAL A CA 1
ATOM 2195 C C . VAL A 1 271 ? 6.144 -6.803 -23.467 1.00 94.69 271 VAL A C 1
ATOM 2197 O O . VAL A 1 271 ? 5.956 -6.578 -24.657 1.00 94.69 271 VAL A O 1
ATOM 2200 N N . ARG A 1 272 ? 7.249 -6.400 -22.826 1.00 93.12 272 ARG A N 1
ATOM 2201 C CA . ARG A 1 272 ? 8.268 -5.547 -23.455 1.00 93.12 272 ARG A CA 1
ATOM 2202 C C . ARG A 1 272 ? 8.852 -6.185 -24.713 1.00 93.12 272 ARG A C 1
ATOM 2204 O O . ARG A 1 272 ? 8.944 -5.537 -25.748 1.00 93.12 272 ARG A O 1
ATOM 2211 N N . GLN A 1 273 ? 9.192 -7.470 -24.643 1.00 94.94 273 GLN A N 1
ATOM 2212 C CA . GLN A 1 273 ? 9.709 -8.210 -25.789 1.00 94.94 273 GLN A CA 1
ATOM 2213 C C . GLN A 1 273 ? 8.667 -8.324 -26.917 1.00 94.94 273 GLN A C 1
ATOM 2215 O O . GLN A 1 273 ? 9.018 -8.236 -28.093 1.00 94.94 273 GLN A O 1
ATOM 2220 N N . ALA A 1 274 ? 7.389 -8.518 -26.580 1.00 96.12 274 ALA A N 1
ATOM 2221 C CA . ALA A 1 274 ? 6.313 -8.557 -27.565 1.00 96.12 274 ALA A CA 1
ATOM 2222 C C . ALA A 1 274 ? 6.105 -7.196 -28.245 1.00 96.12 274 ALA A C 1
ATOM 2224 O O . ALA A 1 274 ? 5.977 -7.155 -29.468 1.00 96.12 274 ALA A O 1
ATOM 2225 N N . ASP A 1 275 ? 6.145 -6.101 -27.481 1.00 93.44 275 ASP A N 1
ATOM 2226 C CA . ASP A 1 275 ? 6.078 -4.734 -28.004 1.00 93.44 275 ASP A CA 1
ATOM 2227 C C . ASP A 1 275 ? 7.268 -4.432 -28.935 1.00 93.44 275 ASP A C 1
ATOM 2229 O O . ASP A 1 275 ? 7.078 -3.892 -30.025 1.00 93.44 275 ASP A O 1
ATOM 2233 N N . GLU A 1 276 ? 8.486 -4.855 -28.579 1.00 94.00 276 GLU A N 1
ATOM 2234 C CA . GLU A 1 276 ? 9.666 -4.738 -29.451 1.00 94.00 276 GLU A CA 1
ATOM 2235 C C . GLU A 1 276 ? 9.490 -5.515 -30.767 1.00 94.00 276 GLU A C 1
ATOM 2237 O O . GLU A 1 276 ? 9.753 -4.982 -31.848 1.00 94.00 276 GLU A O 1
ATOM 2242 N N . PHE A 1 277 ? 9.006 -6.761 -30.710 1.00 96.44 277 PHE A N 1
ATOM 2243 C CA . PHE A 1 277 ? 8.710 -7.536 -31.918 1.00 96.44 277 PHE A CA 1
ATOM 2244 C C . PHE A 1 277 ? 7.608 -6.897 -32.763 1.00 96.44 277 PHE A C 1
ATOM 2246 O O . PHE A 1 277 ? 7.706 -6.906 -33.989 1.00 96.44 277 PHE A O 1
ATOM 2253 N N . PHE A 1 278 ? 6.581 -6.325 -32.132 1.00 92.69 278 PHE A N 1
ATOM 2254 C CA . PHE A 1 278 ? 5.496 -5.641 -32.825 1.00 92.69 278 PHE A CA 1
ATOM 2255 C C . PHE A 1 278 ? 6.013 -4.420 -33.594 1.00 92.69 278 PHE A C 1
ATOM 2257 O O . PHE A 1 278 ? 5.747 -4.294 -34.790 1.00 92.69 278 PHE A O 1
ATOM 2264 N N . VAL A 1 279 ? 6.826 -3.577 -32.949 1.00 93.00 279 VAL A N 1
ATOM 2265 C CA . VAL A 1 279 ? 7.464 -2.408 -33.583 1.00 93.00 279 VAL A CA 1
ATOM 2266 C C . VAL A 1 279 ? 8.377 -2.820 -34.744 1.00 93.00 279 VAL A C 1
ATOM 2268 O O . VAL A 1 279 ? 8.409 -2.144 -35.771 1.00 93.00 279 VAL A O 1
ATOM 2271 N N . ASN A 1 280 ? 9.065 -3.958 -34.627 1.00 94.00 280 ASN A N 1
ATOM 2272 C CA . ASN A 1 280 ? 9.925 -4.508 -35.680 1.00 94.00 280 ASN A CA 1
ATOM 2273 C C . ASN A 1 280 ? 9.167 -5.300 -36.767 1.00 94.00 280 ASN A C 1
ATOM 2275 O O . ASN A 1 280 ? 9.800 -5.905 -37.633 1.00 94.00 280 ASN A O 1
ATOM 2279 N N . ALA A 1 281 ? 7.828 -5.302 -36.744 1.00 92.75 281 ALA A N 1
ATOM 2280 C CA . ALA A 1 281 ? 6.959 -6.053 -37.658 1.00 92.75 281 ALA A CA 1
ATOM 2281 C C . ALA A 1 281 ? 7.180 -7.584 -37.647 1.00 92.75 281 ALA A C 1
ATOM 2283 O O . ALA A 1 281 ? 6.847 -8.289 -38.602 1.00 92.75 281 ALA A O 1
ATOM 2284 N N . GLU A 1 282 ? 7.691 -8.132 -36.545 1.00 94.75 282 GLU A N 1
ATOM 2285 C CA . GLU A 1 282 ? 7.858 -9.571 -36.319 1.00 94.75 282 GLU A CA 1
ATOM 2286 C C . GLU A 1 282 ? 6.583 -10.174 -35.694 1.00 94.75 282 GLU A C 1
ATOM 2288 O O . GLU A 1 282 ? 6.596 -10.684 -34.571 1.00 94.75 282 GLU A O 1
ATOM 2293 N N . LEU A 1 283 ? 5.462 -10.104 -36.426 1.00 91.56 283 LEU A N 1
ATOM 2294 C CA . LEU A 1 283 ? 4.106 -10.336 -35.897 1.00 91.56 283 LEU A CA 1
ATOM 2295 C C . LEU A 1 283 ? 3.911 -11.701 -35.212 1.00 91.56 283 LEU A C 1
ATOM 2297 O O . LEU A 1 283 ? 3.325 -11.765 -34.137 1.00 91.56 283 LEU A O 1
ATOM 2301 N N . GLU A 1 284 ? 4.449 -12.791 -35.762 1.00 93.44 284 GLU A N 1
ATOM 2302 C CA . GLU A 1 284 ? 4.328 -14.124 -35.139 1.00 93.44 284 GLU A CA 1
ATOM 2303 C C . GLU A 1 284 ? 5.020 -14.202 -33.770 1.00 93.44 284 GLU A C 1
ATOM 2305 O O . GLU A 1 284 ? 4.509 -14.801 -32.815 1.00 93.44 284 GLU A O 1
ATOM 2310 N N . LYS A 1 285 ? 6.185 -13.555 -33.642 1.00 95.62 285 LYS A N 1
ATOM 2311 C CA . LYS A 1 285 ? 6.907 -13.496 -32.367 1.00 95.62 285 LYS A CA 1
ATOM 2312 C C . LYS A 1 285 ? 6.200 -12.573 -31.382 1.00 95.62 285 LYS A C 1
ATOM 2314 O O . LYS A 1 285 ? 6.084 -12.931 -30.212 1.00 95.62 285 LYS A O 1
ATOM 2319 N N . ALA A 1 286 ? 5.693 -11.435 -31.859 1.00 95.44 286 ALA A N 1
ATOM 2320 C CA . ALA A 1 286 ? 4.907 -10.506 -31.055 1.00 95.44 286 ALA A CA 1
ATOM 2321 C C . ALA A 1 286 ? 3.656 -11.188 -30.485 1.00 95.44 286 ALA A C 1
ATOM 2323 O O . ALA A 1 286 ? 3.458 -11.170 -29.273 1.00 95.44 286 ALA A O 1
ATOM 2324 N N . ARG A 1 287 ? 2.874 -11.890 -31.321 1.00 94.19 287 ARG A N 1
ATOM 2325 C CA . ARG A 1 287 ? 1.709 -12.678 -30.886 1.00 94.19 287 ARG A CA 1
ATOM 2326 C C . ARG A 1 287 ? 2.084 -13.657 -29.782 1.00 94.19 287 ARG A C 1
ATOM 2328 O O . ARG A 1 287 ? 1.481 -13.631 -28.714 1.00 94.19 287 ARG A O 1
ATOM 2335 N N . THR A 1 288 ? 3.092 -14.493 -30.031 1.00 95.12 288 THR A N 1
ATOM 2336 C CA . THR A 1 288 ? 3.530 -15.513 -29.066 1.00 95.12 288 THR A CA 1
ATOM 2337 C C . THR A 1 288 ? 3.942 -14.878 -27.733 1.00 95.12 288 THR A C 1
ATOM 2339 O O . THR A 1 288 ? 3.615 -15.394 -26.662 1.00 95.12 288 THR A O 1
ATOM 2342 N N . GLY A 1 289 ? 4.649 -13.745 -27.787 1.00 95.88 289 GLY A N 1
ATOM 2343 C CA . GLY A 1 289 ? 5.057 -12.985 -26.609 1.00 95.88 289 GLY A CA 1
ATOM 2344 C C . GLY A 1 289 ? 3.867 -12.427 -25.827 1.00 95.88 289 GLY A C 1
ATOM 2345 O O . GLY A 1 289 ? 3.781 -12.645 -24.617 1.00 95.88 289 GLY A O 1
ATOM 2346 N N . TYR A 1 290 ? 2.921 -11.784 -26.516 1.00 95.25 290 TYR A N 1
ATOM 2347 C CA . TYR A 1 290 ? 1.701 -11.250 -25.914 1.00 95.25 290 TYR A CA 1
ATOM 2348 C C . TYR A 1 290 ? 0.858 -12.347 -25.267 1.00 95.25 290 TYR A C 1
ATOM 2350 O O . TYR A 1 290 ? 0.532 -12.248 -24.089 1.00 95.25 290 TYR A O 1
ATOM 2358 N N . GLU A 1 291 ? 0.551 -13.430 -25.985 1.00 94.69 291 GLU A N 1
ATOM 2359 C CA . GLU A 1 291 ? -0.252 -14.540 -25.454 1.00 94.69 291 GLU A CA 1
ATOM 2360 C C . GLU A 1 291 ? 0.376 -15.136 -24.186 1.00 94.69 291 GLU A C 1
ATOM 2362 O O . GLU A 1 291 ? -0.319 -15.370 -23.192 1.00 94.69 291 GLU A O 1
ATOM 2367 N N . ARG A 1 292 ? 1.706 -15.295 -24.170 1.00 95.75 292 ARG A N 1
ATOM 2368 C CA . ARG A 1 292 ? 2.448 -15.702 -22.972 1.00 95.75 292 ARG A CA 1
ATOM 2369 C C . ARG A 1 292 ? 2.323 -14.672 -21.842 1.00 95.75 292 ARG A C 1
ATOM 2371 O O . ARG A 1 292 ? 2.122 -15.067 -20.692 1.00 95.75 292 ARG A O 1
ATOM 2378 N N . ALA A 1 293 ? 2.439 -13.380 -22.138 1.00 95.50 293 ALA A N 1
ATOM 2379 C CA . ALA A 1 293 ? 2.286 -12.317 -21.148 1.00 95.50 293 ALA A CA 1
ATOM 2380 C C . ALA A 1 293 ? 0.887 -12.312 -20.513 1.00 95.50 293 ALA A C 1
ATOM 2382 O O . ALA A 1 293 ? 0.763 -12.215 -19.294 1.00 95.50 293 ALA A O 1
ATOM 2383 N N . TRP A 1 294 ? -0.165 -12.483 -21.315 1.00 94.38 294 TRP A N 1
ATOM 2384 C CA . TRP A 1 294 ? -1.557 -12.468 -20.856 1.00 94.38 294 TRP A CA 1
ATOM 2385 C C . TRP A 1 294 ? -1.900 -13.622 -19.925 1.00 94.38 294 TRP A C 1
ATOM 2387 O O . TRP A 1 294 ? -2.709 -13.446 -19.016 1.00 94.38 294 TRP A O 1
ATOM 2397 N N . VAL A 1 295 ? -1.270 -14.785 -20.105 1.00 94.94 295 VAL A N 1
ATOM 2398 C CA . VAL A 1 295 ? -1.394 -15.897 -19.153 1.00 94.94 295 VAL A CA 1
ATOM 2399 C C . VAL A 1 295 ? -0.841 -15.500 -17.784 1.00 94.94 295 VAL A C 1
ATOM 2401 O O . VAL A 1 295 ? -1.533 -15.676 -16.784 1.00 94.94 295 VAL A O 1
ATOM 2404 N N . MET A 1 296 ? 0.359 -14.915 -17.738 1.00 95.88 296 MET A N 1
ATOM 2405 C CA . MET A 1 296 ? 0.989 -14.513 -16.475 1.00 95.88 296 MET A CA 1
ATOM 2406 C C . MET A 1 296 ? 0.242 -13.357 -15.800 1.00 95.88 296 MET A C 1
ATOM 2408 O O . MET A 1 296 ? -0.020 -13.419 -14.603 1.00 95.88 296 MET A O 1
ATOM 2412 N N . TRP A 1 297 ? -0.172 -12.339 -16.558 1.00 93.69 297 TRP A N 1
ATOM 2413 C CA . TRP A 1 297 ? -0.992 -11.246 -16.024 1.00 93.69 297 TRP A CA 1
ATOM 2414 C C . TRP A 1 297 ? -2.366 -11.720 -15.546 1.00 93.69 297 TRP A C 1
ATOM 2416 O O . TRP A 1 297 ? -2.857 -11.235 -14.530 1.00 93.69 297 TRP A O 1
ATOM 2426 N N . GLY A 1 298 ? -2.961 -12.708 -16.221 1.00 92.69 298 GLY A N 1
ATOM 2427 C CA . GLY A 1 298 ? -4.180 -13.364 -15.754 1.00 92.69 298 GLY A CA 1
ATOM 2428 C C . GLY A 1 298 ? -4.000 -13.998 -14.374 1.00 92.69 298 GLY A C 1
ATOM 2429 O O . GLY A 1 298 ? -4.802 -13.742 -13.482 1.00 92.69 298 GLY A O 1
ATOM 2430 N N . GLU A 1 299 ? -2.916 -14.752 -14.170 1.00 94.38 299 GLU A N 1
ATOM 2431 C CA . GLU A 1 299 ? -2.588 -15.352 -12.867 1.00 94.38 299 GLU A CA 1
ATOM 2432 C C . GLU A 1 299 ? -2.341 -14.285 -11.785 1.00 94.38 299 GLU A C 1
ATOM 2434 O O . GLU A 1 299 ? -2.818 -14.417 -10.654 1.00 94.38 299 GLU A O 1
ATOM 2439 N N . ILE A 1 300 ? -1.647 -13.195 -12.130 1.00 92.88 300 ILE A N 1
ATOM 2440 C CA . ILE A 1 300 ? -1.412 -12.070 -11.214 1.00 92.88 300 ILE A CA 1
ATOM 2441 C C . ILE A 1 300 ? -2.742 -11.448 -10.782 1.00 92.88 300 ILE A C 1
ATOM 2443 O O . ILE A 1 300 ? -2.969 -11.307 -9.585 1.00 92.88 300 ILE A O 1
ATOM 2447 N N . PHE A 1 301 ? -3.648 -11.134 -11.709 1.00 89.94 301 PHE A N 1
ATOM 2448 C CA . PHE A 1 301 ? -4.941 -10.527 -11.373 1.00 89.94 301 PHE A CA 1
ATOM 2449 C C . PHE A 1 301 ? -5.914 -11.484 -10.681 1.00 89.94 301 PHE A C 1
ATOM 2451 O O . PHE A 1 301 ? -6.763 -11.043 -9.909 1.00 89.94 301 PHE A O 1
ATOM 2458 N N . GLU A 1 302 ? -5.808 -12.793 -10.905 1.00 90.69 302 GLU A N 1
ATOM 2459 C CA . GLU A 1 302 ? -6.558 -13.775 -10.116 1.00 90.69 302 GLU A CA 1
ATOM 2460 C C . GLU A 1 302 ? -6.096 -13.789 -8.653 1.00 90.69 302 GLU A C 1
ATOM 2462 O O . GLU A 1 302 ? -6.922 -13.894 -7.743 1.00 90.69 302 GLU A O 1
ATOM 2467 N N . ARG A 1 303 ? -4.786 -13.645 -8.417 1.00 91.88 303 ARG A N 1
ATOM 2468 C CA . ARG A 1 303 ? -4.199 -13.617 -7.071 1.00 91.88 303 ARG A CA 1
ATOM 2469 C C . ARG A 1 303 ? -4.328 -12.255 -6.380 1.00 91.88 303 ARG A C 1
ATOM 2471 O O . ARG A 1 303 ? -4.484 -12.212 -5.160 1.00 91.88 303 ARG A O 1
ATOM 2478 N N . PHE A 1 304 ? -4.266 -11.173 -7.147 1.00 90.00 304 PHE A N 1
ATOM 2479 C CA . PHE A 1 304 ? -4.279 -9.783 -6.691 1.00 90.00 304 PHE A CA 1
ATOM 2480 C C . PHE A 1 304 ? -5.338 -8.992 -7.470 1.00 90.00 304 PHE A C 1
ATOM 2482 O O . PHE A 1 304 ? -5.004 -8.154 -8.309 1.00 90.00 304 PHE A O 1
ATOM 2489 N N . PRO A 1 305 ? -6.633 -9.264 -7.234 1.00 86.44 305 PRO A N 1
ATOM 2490 C CA . PRO A 1 305 ? -7.706 -8.684 -8.033 1.00 86.44 305 PRO A CA 1
ATOM 2491 C C . PRO A 1 305 ? -7.803 -7.163 -7.922 1.00 86.44 305 PRO A C 1
ATOM 2493 O O . PRO A 1 305 ? -8.316 -6.544 -8.847 1.00 86.44 305 PRO A O 1
ATOM 2496 N N . GLN A 1 306 ? -7.303 -6.562 -6.836 1.00 82.44 306 GLN A N 1
ATOM 2497 C CA . GLN A 1 306 ? -7.323 -5.107 -6.662 1.00 82.44 306 GLN A CA 1
ATOM 2498 C C . GLN A 1 306 ? -6.446 -4.375 -7.693 1.00 82.44 306 GLN A C 1
ATOM 2500 O O . GLN A 1 306 ? -6.782 -3.259 -8.059 1.00 82.44 306 GLN A O 1
ATOM 2505 N N . LEU A 1 307 ? -5.411 -5.031 -8.241 1.00 82.19 307 LEU A N 1
ATOM 2506 C CA . LEU A 1 307 ? -4.545 -4.440 -9.272 1.00 82.19 307 LEU A CA 1
ATOM 2507 C C . LEU A 1 307 ? -5.260 -4.150 -10.602 1.00 82.19 307 LEU A C 1
ATOM 2509 O O . LEU A 1 307 ? -4.704 -3.468 -11.459 1.00 82.19 307 LEU A O 1
ATOM 2513 N N . MET A 1 308 ? -6.465 -4.688 -10.820 1.00 78.50 308 MET A N 1
ATOM 2514 C CA . MET A 1 308 ? -7.241 -4.382 -12.028 1.00 78.50 308 MET A CA 1
ATOM 2515 C C . MET A 1 308 ? -7.813 -2.960 -12.021 1.00 78.50 308 MET A C 1
ATOM 2517 O O . MET A 1 308 ? -8.062 -2.422 -13.096 1.00 78.50 308 MET A O 1
ATOM 2521 N N . ASP A 1 309 ? -7.987 -2.357 -10.844 1.00 71.62 309 ASP A N 1
ATOM 2522 C CA . ASP A 1 309 ? -8.536 -1.005 -10.691 1.00 71.62 309 ASP A CA 1
ATOM 2523 C C . ASP A 1 309 ? -7.438 0.083 -10.696 1.00 71.62 309 ASP A C 1
ATOM 2525 O O . ASP A 1 309 ? -7.719 1.267 -10.504 1.00 71.62 309 ASP A O 1
ATOM 2529 N N . ASP A 1 310 ? -6.182 -0.314 -10.924 1.00 70.00 310 ASP A N 1
ATOM 2530 C CA . ASP A 1 310 ? -4.987 0.471 -10.621 1.00 70.00 310 ASP A CA 1
ATOM 2531 C C . ASP A 1 310 ? -4.255 1.025 -11.870 1.00 70.00 310 ASP A C 1
ATOM 2533 O O . ASP A 1 310 ? -4.451 0.548 -12.988 1.00 70.00 310 ASP A O 1
ATOM 2537 N N . PRO A 1 311 ? -3.352 2.019 -11.725 1.00 67.12 311 PRO A N 1
ATOM 2538 C CA . PRO A 1 311 ? -2.561 2.570 -12.833 1.00 67.12 311 PRO A CA 1
ATOM 2539 C C . PRO A 1 311 ? -1.705 1.557 -13.617 1.00 67.12 311 PRO A C 1
ATOM 2541 O O . PRO A 1 311 ? -1.313 1.832 -14.743 1.00 67.12 311 PRO A O 1
ATOM 2544 N N . GLU A 1 312 ? -1.369 0.387 -13.081 1.00 66.38 312 GLU A N 1
ATOM 2545 C CA . GLU A 1 312 ? -0.662 -0.663 -13.831 1.00 66.38 312 GLU A CA 1
ATOM 2546 C C . GLU A 1 312 ? -1.527 -1.235 -14.948 1.00 66.38 312 GLU A C 1
ATOM 2548 O O . GLU A 1 312 ? -1.016 -1.554 -16.025 1.00 66.38 312 GLU A O 1
ATOM 2553 N N . ALA A 1 313 ? -2.833 -1.337 -14.703 1.00 69.31 313 ALA A N 1
ATOM 2554 C CA . ALA A 1 313 ? -3.785 -1.761 -15.707 1.00 69.31 313 ALA A CA 1
ATOM 2555 C C . ALA A 1 313 ? -3.800 -0.796 -16.902 1.00 69.31 313 ALA A C 1
ATOM 2557 O O . ALA A 1 313 ? -3.916 -1.267 -18.032 1.00 69.31 313 ALA A O 1
ATOM 2558 N N . GLU A 1 314 ? -3.564 0.505 -16.671 1.00 67.75 314 GLU A N 1
ATOM 2559 C CA . GLU A 1 314 ? -3.383 1.538 -17.705 1.00 67.75 314 GLU A CA 1
ATOM 2560 C C . GLU A 1 314 ? -2.231 1.205 -18.660 1.00 67.75 314 GLU A C 1
ATOM 2562 O O . GLU A 1 314 ? -2.399 1.221 -19.878 1.00 67.75 314 GLU A O 1
ATOM 2567 N N . ILE A 1 315 ? -1.065 0.860 -18.105 1.00 71.06 315 ILE A N 1
ATOM 2568 C CA . ILE A 1 315 ? 0.143 0.556 -18.886 1.00 71.06 315 ILE A CA 1
ATOM 2569 C C . ILE A 1 315 ? -0.104 -0.659 -19.785 1.00 71.06 315 ILE A C 1
ATOM 2571 O O . ILE A 1 315 ? 0.271 -0.657 -20.957 1.00 71.06 315 ILE A O 1
ATOM 2575 N N . LEU A 1 316 ? -0.795 -1.679 -19.266 1.00 83.50 316 LEU A N 1
ATOM 2576 C CA . LEU A 1 316 ? -1.147 -2.859 -20.053 1.00 83.50 316 LEU A CA 1
ATOM 2577 C C . LEU A 1 316 ? -2.147 -2.549 -21.172 1.00 83.50 316 LEU A C 1
ATOM 2579 O O . LEU A 1 316 ? -2.159 -3.283 -22.159 1.00 83.50 316 LEU A O 1
ATOM 2583 N N . ARG A 1 317 ? -2.948 -1.474 -21.082 1.00 81.56 317 ARG A N 1
ATOM 2584 C CA . ARG A 1 317 ? -3.905 -1.109 -22.145 1.00 81.56 317 ARG A CA 1
ATOM 2585 C C . ARG A 1 317 ? -3.207 -0.826 -23.460 1.00 81.56 317 ARG A C 1
ATOM 2587 O O . ARG A 1 317 ? -3.683 -1.284 -24.494 1.00 81.56 317 ARG A O 1
ATOM 2594 N N . GLN A 1 318 ? -2.077 -0.119 -23.429 1.00 83.94 318 GLN A N 1
ATOM 2595 C CA . GLN A 1 318 ? -1.330 0.178 -24.649 1.00 83.94 318 GLN A CA 1
ATOM 2596 C C . GLN A 1 318 ? -0.864 -1.114 -25.332 1.00 83.94 318 GLN A C 1
ATOM 2598 O O . GLN A 1 318 ? -1.091 -1.298 -26.527 1.00 83.94 318 GLN A O 1
ATOM 2603 N N . SER A 1 319 ? -0.288 -2.046 -24.573 1.00 89.25 319 SER A N 1
ATOM 2604 C CA . SER A 1 319 ? 0.176 -3.333 -25.103 1.00 89.25 319 SER A CA 1
ATOM 2605 C C . SER A 1 319 ? -0.986 -4.251 -25.525 1.00 89.25 319 SER A C 1
ATOM 2607 O O . SER A 1 319 ? -0.871 -4.973 -26.514 1.00 89.25 319 SER A O 1
ATOM 2609 N N . VAL A 1 320 ? -2.139 -4.202 -24.842 1.00 90.44 320 VAL A N 1
ATOM 2610 C CA . VAL A 1 320 ? -3.370 -4.888 -25.285 1.00 90.44 320 VAL A CA 1
ATOM 2611 C C . VAL A 1 320 ? -3.882 -4.290 -26.599 1.00 90.44 320 VAL A C 1
ATOM 2613 O O . VAL A 1 320 ? -4.235 -5.046 -27.498 1.00 90.44 320 VAL A O 1
ATOM 2616 N N . GLY A 1 321 ? -3.852 -2.966 -26.766 1.00 88.50 321 GLY A N 1
ATOM 2617 C CA . GLY A 1 321 ? -4.210 -2.295 -28.020 1.00 88.50 321 GLY A CA 1
ATOM 2618 C C . GLY A 1 321 ? -3.254 -2.621 -29.176 1.00 88.50 321 GLY A C 1
ATOM 2619 O O . GLY A 1 321 ? -3.690 -2.805 -30.316 1.00 88.50 321 GLY A O 1
ATOM 2620 N N . ASN A 1 322 ? -1.956 -2.770 -28.893 1.00 90.00 322 ASN A N 1
ATOM 2621 C CA . ASN A 1 322 ? -0.980 -3.269 -29.868 1.00 90.00 322 ASN A CA 1
ATOM 2622 C C . ASN A 1 322 ? -1.313 -4.713 -30.284 1.00 90.00 322 ASN A C 1
ATOM 2624 O O . ASN A 1 322 ? -1.310 -5.033 -31.473 1.00 90.00 322 ASN A O 1
ATOM 2628 N N . TYR A 1 323 ? -1.672 -5.571 -29.324 1.00 92.69 323 TYR A N 1
ATOM 2629 C CA . TYR A 1 323 ? -2.109 -6.941 -29.594 1.00 92.69 323 TYR A CA 1
ATOM 2630 C C . TYR A 1 323 ? -3.408 -6.991 -30.416 1.00 92.69 323 TYR A C 1
ATOM 2632 O O . TYR A 1 323 ? -3.486 -7.743 -31.384 1.00 92.69 323 TYR A O 1
ATOM 2640 N N . GLU A 1 324 ? -4.401 -6.154 -30.108 1.00 91.12 324 GLU A N 1
ATOM 2641 C CA . GLU A 1 324 ? -5.615 -5.997 -30.926 1.00 91.12 324 GLU A CA 1
ATOM 2642 C C . GLU A 1 324 ? -5.285 -5.596 -32.363 1.00 91.12 324 GLU A C 1
ATOM 2644 O O . GLU A 1 324 ? -5.788 -6.195 -33.315 1.00 91.12 324 GLU A O 1
ATOM 2649 N N . SER A 1 325 ? -4.397 -4.613 -32.519 1.00 89.94 325 SER A N 1
ATOM 2650 C CA . SER A 1 325 ? -3.947 -4.130 -33.824 1.00 89.94 325 SER A CA 1
ATOM 2651 C C . SER A 1 325 ? -3.205 -5.214 -34.609 1.00 89.94 325 SER A C 1
ATOM 2653 O O . SER A 1 325 ? -3.361 -5.306 -35.826 1.00 89.94 325 SER A O 1
ATOM 2655 N N . LEU A 1 326 ? -2.417 -6.053 -33.931 1.00 91.50 326 LEU A N 1
ATOM 2656 C CA . LEU A 1 326 ? -1.769 -7.220 -34.525 1.00 91.50 326 LEU A CA 1
ATOM 2657 C C . LEU A 1 326 ? -2.802 -8.231 -35.026 1.00 91.50 326 LEU A C 1
ATOM 2659 O O . LEU A 1 326 ? -2.704 -8.676 -36.167 1.00 91.50 326 LEU A O 1
ATOM 2663 N N . LEU A 1 327 ? -3.791 -8.588 -34.201 1.00 91.50 327 LEU A N 1
ATOM 2664 C CA . LEU A 1 327 ? -4.830 -9.550 -34.583 1.00 91.50 327 LEU A CA 1
ATOM 2665 C C . LEU A 1 327 ? -5.635 -9.052 -35.787 1.00 91.50 327 LEU A C 1
ATOM 2667 O O . LEU A 1 327 ? -5.878 -9.813 -36.720 1.00 91.50 327 LEU A O 1
ATOM 2671 N N . ALA A 1 328 ? -5.961 -7.759 -35.819 1.00 90.56 328 ALA A N 1
ATOM 2672 C CA . ALA A 1 328 ? -6.669 -7.154 -36.941 1.00 90.56 328 ALA A CA 1
ATOM 2673 C C . ALA A 1 328 ? -5.893 -7.262 -38.269 1.00 90.56 328 ALA A C 1
ATOM 2675 O O . ALA A 1 328 ? -6.509 -7.465 -39.314 1.00 90.56 328 ALA A O 1
ATOM 2676 N N . GLN A 1 329 ? -4.554 -7.181 -38.249 1.00 88.88 329 GLN A N 1
ATOM 2677 C CA . GLN A 1 329 ? -3.721 -7.351 -39.453 1.00 88.88 329 GLN A CA 1
ATOM 2678 C C . GLN A 1 329 ? -3.786 -8.766 -40.041 1.00 88.88 329 GLN A C 1
ATOM 2680 O O . GLN A 1 329 ? -3.538 -8.937 -41.233 1.00 88.88 329 GLN A O 1
ATOM 2685 N N . VAL A 1 330 ? -4.125 -9.764 -39.223 1.00 88.00 330 VAL A N 1
ATOM 2686 C CA . VAL A 1 330 ? -4.312 -11.161 -39.644 1.00 88.00 330 VAL A CA 1
ATOM 2687 C C . VAL A 1 330 ? -5.791 -11.561 -39.710 1.00 88.00 330 VAL A C 1
ATOM 2689 O O . VAL A 1 330 ? -6.105 -12.745 -39.735 1.00 88.00 330 VAL A O 1
ATOM 2692 N N . GLU A 1 331 ? -6.699 -10.577 -39.758 1.00 88.81 331 GLU A N 1
ATOM 2693 C CA . GLU A 1 331 ? -8.158 -10.765 -39.813 1.00 88.81 331 GLU A CA 1
ATOM 2694 C C . GLU A 1 331 ? -8.735 -11.568 -38.626 1.00 88.81 331 GLU A C 1
ATOM 2696 O O . GLU A 1 331 ? -9.785 -12.206 -38.727 1.00 88.81 331 GLU A O 1
ATOM 2701 N N . GLU A 1 332 ? -8.074 -11.504 -37.469 1.00 90.56 332 GLU A N 1
ATOM 2702 C CA . GLU A 1 332 ? -8.518 -12.115 -36.219 1.00 90.56 332 GLU A CA 1
ATOM 2703 C C . GLU A 1 332 ? -8.998 -11.073 -35.197 1.00 90.56 332 GLU A C 1
ATOM 2705 O O . GLU A 1 332 ? -8.759 -9.871 -35.307 1.00 90.56 332 GLU A O 1
ATOM 2710 N N . THR A 1 333 ? -9.692 -11.547 -34.162 1.00 90.25 333 THR A N 1
ATOM 2711 C CA . THR A 1 333 ? -10.184 -10.721 -33.047 1.00 90.25 333 THR A CA 1
ATOM 2712 C C . THR A 1 333 ? -9.804 -11.359 -31.719 1.00 90.25 333 THR A C 1
ATOM 2714 O O . THR A 1 333 ? -9.482 -12.548 -31.674 1.00 90.25 333 THR A O 1
ATOM 2717 N N . ILE A 1 334 ? -9.867 -10.599 -30.622 1.00 87.44 334 ILE A N 1
ATOM 2718 C CA . ILE A 1 334 ? -9.525 -11.129 -29.298 1.00 87.44 334 ILE A CA 1
ATOM 2719 C C . ILE A 1 334 ? -10.379 -12.367 -28.951 1.00 87.44 334 ILE A C 1
ATOM 2721 O O . ILE A 1 334 ? -11.614 -12.269 -28.899 1.00 87.44 334 ILE A O 1
ATOM 2725 N N . PRO A 1 335 ? -9.745 -13.504 -28.597 1.00 87.50 335 PRO A N 1
ATOM 2726 C CA . PRO A 1 335 ? -10.439 -14.738 -28.232 1.00 87.50 335 PRO A CA 1
ATOM 2727 C C . PRO A 1 335 ? -11.425 -14.574 -27.073 1.00 87.50 335 PRO A C 1
ATOM 2729 O O . PRO A 1 335 ? -11.161 -13.850 -26.109 1.00 87.50 335 PRO A O 1
ATOM 2732 N N . ALA A 1 336 ? -12.558 -15.283 -27.124 1.00 84.38 336 ALA A N 1
ATOM 2733 C CA . ALA A 1 336 ? -13.629 -15.235 -26.116 1.00 84.38 336 ALA A CA 1
ATOM 2734 C C . ALA A 1 336 ? -13.148 -15.511 -24.674 1.00 84.38 336 ALA A C 1
ATOM 2736 O O . ALA A 1 336 ? -13.697 -14.969 -23.718 1.00 84.38 336 ALA A O 1
ATOM 2737 N N . ASP A 1 337 ? -12.106 -16.317 -24.521 1.00 85.06 337 ASP A N 1
ATOM 2738 C CA . ASP A 1 337 ? -11.492 -16.751 -23.265 1.00 85.06 337 ASP A CA 1
ATOM 2739 C C . ASP A 1 337 ? -10.257 -15.924 -22.858 1.00 85.06 337 ASP A C 1
ATOM 2741 O O . ASP A 1 337 ? -9.520 -16.312 -21.948 1.00 85.06 337 ASP A O 1
ATOM 2745 N N . PHE A 1 338 ? -10.041 -14.771 -23.503 1.00 86.94 338 PHE A N 1
ATOM 2746 C CA . PHE A 1 338 ? -8.936 -13.861 -23.214 1.00 86.94 338 PHE A CA 1
ATOM 2747 C C . PHE A 1 338 ? -8.800 -13.555 -21.718 1.00 86.94 338 PHE A C 1
ATOM 2749 O O . PHE A 1 338 ? -9.738 -13.086 -21.067 1.00 86.94 338 PHE A O 1
ATOM 2756 N N . LYS A 1 339 ? -7.601 -13.799 -21.179 1.00 83.75 339 LYS A N 1
ATOM 2757 C CA . LYS A 1 339 ? -7.320 -13.752 -19.736 1.00 83.75 339 LYS A CA 1
ATOM 2758 C C . LYS A 1 339 ? -7.560 -12.377 -19.123 1.00 83.75 339 LYS A C 1
ATOM 2760 O O . LYS A 1 339 ? -8.052 -12.292 -18.003 1.00 83.75 339 LYS A O 1
ATOM 2765 N N . LEU A 1 340 ? -7.314 -11.311 -19.885 1.00 86.19 340 LEU A N 1
ATOM 2766 C CA . LEU A 1 340 ? -7.522 -9.932 -19.437 1.00 86.19 340 LEU A CA 1
ATOM 2767 C C . LEU A 1 340 ? -8.861 -9.349 -19.915 1.00 86.19 340 LEU A C 1
ATOM 2769 O O . LEU A 1 340 ? -9.042 -8.139 -19.962 1.00 86.19 340 LEU A O 1
ATOM 2773 N N . ARG A 1 341 ? -9.851 -10.186 -20.256 1.00 84.56 341 ARG A N 1
ATOM 2774 C CA . ARG A 1 341 ? -11.161 -9.714 -20.745 1.00 84.56 341 ARG A CA 1
ATOM 2775 C C . ARG A 1 341 ? -11.900 -8.826 -19.743 1.00 84.56 341 ARG A C 1
ATOM 2777 O O . ARG A 1 341 ? -12.661 -7.957 -20.160 1.00 84.56 341 ARG A O 1
ATOM 2784 N N . LYS A 1 342 ? -11.710 -9.047 -18.438 1.00 80.75 342 LYS A N 1
ATOM 2785 C CA . LYS A 1 342 ? -12.268 -8.164 -17.399 1.00 80.75 342 LYS A CA 1
ATOM 2786 C C . LYS A 1 342 ? -11.700 -6.748 -17.509 1.00 80.75 342 LYS A C 1
ATOM 2788 O O . LYS A 1 342 ? -12.478 -5.807 -17.439 1.00 80.75 342 LYS A O 1
ATOM 2793 N N . LEU A 1 343 ? -10.399 -6.638 -17.777 1.00 77.94 343 LEU A N 1
ATOM 2794 C CA . LEU A 1 343 ? -9.693 -5.379 -18.000 1.00 77.94 343 LEU A CA 1
ATOM 2795 C C . LEU A 1 343 ? -10.314 -4.604 -19.168 1.00 77.94 343 LEU A C 1
ATOM 2797 O O . LEU A 1 343 ? -10.735 -3.468 -19.005 1.00 77.94 343 LEU A O 1
ATOM 2801 N N . ILE A 1 344 ? -10.473 -5.262 -20.323 1.00 79.12 344 ILE A N 1
ATOM 2802 C CA . ILE A 1 344 ? -11.073 -4.647 -21.519 1.00 79.12 344 ILE A CA 1
ATOM 2803 C C . ILE A 1 344 ? -12.482 -4.131 -21.219 1.00 79.12 344 ILE A C 1
ATOM 2805 O O . ILE A 1 344 ? -12.793 -2.978 -21.491 1.00 79.12 344 ILE A O 1
ATOM 2809 N N . LYS A 1 345 ? -13.329 -4.964 -20.600 1.00 78.25 345 LYS A N 1
ATOM 2810 C CA . LYS A 1 345 ? -14.711 -4.583 -20.271 1.00 78.25 345 LYS A CA 1
ATOM 2811 C C . LYS A 1 345 ? -14.794 -3.410 -19.303 1.00 78.25 345 LYS A C 1
ATOM 2813 O O . LYS A 1 345 ? -15.706 -2.603 -19.424 1.00 78.25 345 LYS A O 1
ATOM 2818 N N . MET A 1 346 ? -13.894 -3.365 -18.327 1.00 70.38 346 MET A N 1
ATOM 2819 C CA . MET A 1 346 ? -13.846 -2.292 -17.345 1.00 70.38 346 MET A CA 1
ATOM 2820 C C . MET A 1 346 ? -13.545 -0.948 -18.017 1.00 70.38 346 MET A C 1
ATOM 2822 O O . MET A 1 346 ? -14.201 0.037 -17.709 1.00 70.38 346 MET A O 1
ATOM 2826 N N . TYR A 1 347 ? -12.649 -0.925 -19.004 1.00 65.00 347 TYR A N 1
ATOM 2827 C CA . TYR A 1 347 ? -12.265 0.313 -19.687 1.00 65.00 347 TYR A CA 1
ATOM 2828 C C . TYR A 1 347 ? -13.114 0.673 -20.911 1.00 65.00 347 TYR A C 1
ATOM 2830 O O . TYR A 1 347 ? -13.228 1.853 -21.232 1.00 65.00 347 TYR A O 1
ATOM 2838 N N . ASP A 1 348 ? -13.774 -0.287 -21.563 1.00 65.12 348 ASP A N 1
ATOM 2839 C CA . ASP A 1 348 ? -14.816 0.017 -22.556 1.00 65.12 348 ASP A CA 1
ATOM 2840 C C . ASP A 1 348 ? -16.017 0.744 -21.921 1.00 65.12 348 ASP A C 1
ATOM 2842 O O . ASP A 1 348 ? -16.733 1.463 -22.614 1.00 65.12 348 ASP A O 1
ATOM 2846 N N . LEU A 1 349 ? -16.227 0.598 -20.606 1.00 51.16 349 LEU A N 1
ATOM 2847 C CA . LEU A 1 349 ? -17.204 1.381 -19.841 1.00 51.16 349 LEU A CA 1
ATOM 2848 C C . LEU A 1 349 ? -16.719 2.816 -19.544 1.00 51.16 349 LEU A C 1
ATOM 2850 O O . LEU A 1 349 ? -17.556 3.709 -19.423 1.00 51.16 349 LEU A O 1
ATOM 2854 N N . ASP A 1 350 ? -15.401 3.043 -19.477 1.00 48.84 350 ASP A N 1
ATOM 2855 C CA . ASP A 1 350 ? -14.772 4.363 -19.277 1.00 48.84 350 ASP A CA 1
ATOM 2856 C C . ASP A 1 350 ? -14.523 5.128 -20.587 1.00 48.84 350 ASP A C 1
ATOM 2858 O O . ASP A 1 350 ? -14.248 6.333 -20.569 1.00 48.84 350 ASP A O 1
ATOM 2862 N N . ARG A 1 351 ? -14.657 4.470 -21.748 1.00 45.22 351 ARG A N 1
ATOM 2863 C CA . ARG A 1 351 ? -14.854 5.167 -23.021 1.00 45.22 351 ARG A CA 1
ATOM 2864 C C . ARG A 1 351 ? -16.184 5.905 -22.940 1.00 45.22 351 ARG A C 1
ATOM 2866 O O . ARG A 1 351 ? -17.245 5.359 -23.236 1.00 45.22 351 ARG A O 1
ATOM 2873 N N . LEU A 1 352 ? -16.120 7.177 -22.551 1.00 34.72 352 LEU A N 1
ATOM 2874 C CA . LEU A 1 352 ? -17.205 8.113 -22.803 1.00 34.72 352 LEU A CA 1
ATOM 2875 C C . LEU A 1 352 ? -17.639 7.954 -24.271 1.00 34.72 352 LEU A C 1
ATOM 2877 O O . LEU A 1 352 ? -16.770 7.824 -25.141 1.00 34.72 352 LEU A O 1
ATOM 2881 N N . PRO A 1 353 ? -18.952 7.925 -24.558 1.00 34.16 353 PRO A N 1
ATOM 2882 C CA . PRO A 1 353 ? -19.436 7.725 -25.916 1.00 34.16 353 PRO A CA 1
ATOM 2883 C C . PRO A 1 353 ? -18.785 8.744 -26.854 1.00 34.16 353 PRO A C 1
ATOM 2885 O O . PRO A 1 353 ? -18.566 9.894 -26.459 1.00 34.16 353 PRO A O 1
ATOM 2888 N N . GLU A 1 354 ? -18.471 8.320 -28.083 1.00 32.22 354 GLU A N 1
ATOM 2889 C CA . GLU A 1 354 ? -17.944 9.211 -29.120 1.00 32.22 354 GLU A CA 1
ATOM 2890 C C . GLU A 1 354 ? -18.763 10.513 -29.148 1.00 32.22 354 GLU A C 1
ATOM 2892 O O . GLU A 1 354 ? -19.966 10.500 -29.418 1.00 32.22 354 GLU A O 1
ATOM 2897 N N . GLY A 1 355 ? -18.115 11.634 -28.807 1.00 38.19 355 GLY A N 1
ATOM 2898 C CA . GLY A 1 355 ? -18.746 12.956 -28.728 1.00 38.19 355 GLY A CA 1
ATOM 2899 C C . GLY A 1 355 ? -18.838 13.596 -27.336 1.00 38.19 355 GLY A C 1
ATOM 2900 O O . GLY A 1 355 ? -19.369 14.701 -27.238 1.00 38.19 355 GLY A O 1
ATOM 2901 N N . PHE A 1 356 ? -18.324 12.981 -26.266 1.00 33.47 356 PHE A N 1
ATOM 2902 C CA . PHE A 1 356 ? -18.184 13.685 -24.986 1.00 33.47 356 PHE A CA 1
ATOM 2903 C C . PHE A 1 356 ? -16.958 14.611 -24.999 1.00 33.47 356 PHE A C 1
ATOM 2905 O O . PHE A 1 356 ? -15.820 14.149 -25.016 1.00 33.47 356 PHE A O 1
ATOM 2912 N N . ASP A 1 357 ? -17.200 15.922 -24.993 1.00 37.19 357 ASP A N 1
ATOM 2913 C CA . ASP A 1 357 ? -16.181 16.967 -24.860 1.00 37.19 357 ASP A CA 1
ATOM 2914 C C . ASP A 1 357 ? -15.934 17.280 -23.369 1.00 37.19 357 ASP A C 1
ATOM 2916 O O . ASP A 1 357 ? -16.777 17.922 -22.733 1.00 37.19 357 ASP A O 1
ATOM 2920 N N . PRO A 1 358 ? -14.791 16.872 -22.784 1.00 35.12 358 PRO A N 1
ATOM 2921 C CA . PRO A 1 358 ? -14.492 17.113 -21.376 1.00 35.12 358 PRO A CA 1
ATOM 2922 C C . PRO A 1 358 ? -14.046 18.558 -21.088 1.00 35.12 358 PRO A C 1
ATOM 2924 O O . PRO A 1 358 ? -13.736 18.878 -19.942 1.00 35.12 358 PRO A O 1
ATOM 2927 N N . THR A 1 359 ? -14.012 19.442 -22.093 1.00 34.25 359 THR A N 1
ATOM 2928 C CA . THR A 1 359 ? -13.630 20.854 -21.935 1.00 34.25 359 THR A CA 1
ATOM 2929 C C . THR A 1 359 ? -14.790 21.837 -22.047 1.00 34.25 359 THR A C 1
ATOM 2931 O O . THR A 1 359 ? -14.592 23.014 -21.756 1.00 34.25 359 THR A O 1
ATOM 2934 N N . GLY A 1 360 ? -16.000 21.380 -22.392 1.00 32.50 360 GLY A N 1
ATOM 2935 C CA . GLY A 1 360 ? -17.163 22.254 -22.535 1.00 32.50 360 GLY A CA 1
ATOM 2936 C C . GLY A 1 360 ? -16.875 23.404 -23.497 1.00 32.50 360 GLY A C 1
ATOM 2937 O O . GLY A 1 360 ? -16.762 24.552 -23.069 1.00 32.50 360 GLY A O 1
ATOM 2938 N N . GLY A 1 361 ? -16.727 23.094 -24.786 1.00 25.88 361 GLY A N 1
ATOM 2939 C CA . GLY A 1 361 ? -16.422 24.058 -25.833 1.00 25.88 361 GLY A CA 1
ATOM 2940 C C . GLY A 1 361 ? -17.255 25.336 -25.731 1.00 25.88 361 GLY A C 1
ATOM 2941 O O . GLY A 1 361 ? -18.453 25.359 -26.019 1.00 25.88 361 GLY A O 1
ATOM 2942 N N . ALA A 1 362 ? -16.596 26.432 -25.357 1.00 30.50 362 ALA A N 1
ATOM 2943 C CA . ALA A 1 362 ? -17.112 27.766 -25.593 1.00 30.50 362 ALA A CA 1
ATOM 2944 C C . ALA A 1 362 ? -17.050 28.025 -27.104 1.00 30.50 362 ALA A C 1
ATOM 2946 O O . ALA A 1 362 ? -15.973 28.154 -27.687 1.00 30.50 362 ALA A O 1
ATOM 2947 N N . ALA A 1 363 ? -18.218 28.068 -27.745 1.00 27.55 363 ALA A N 1
ATOM 2948 C CA . ALA A 1 363 ? -18.341 28.519 -29.123 1.00 27.55 363 ALA A CA 1
ATOM 2949 C C . ALA A 1 363 ? -17.886 29.990 -29.244 1.00 27.55 363 ALA A C 1
ATOM 2951 O O . ALA A 1 363 ? -18.132 30.779 -28.326 1.00 27.55 363 ALA A O 1
ATOM 2952 N N . PRO A 1 364 ? -17.251 30.379 -30.363 1.00 34.09 364 PRO A N 1
ATOM 2953 C CA . PRO A 1 364 ? -16.774 31.739 -30.552 1.00 34.09 364 PRO A CA 1
ATOM 2954 C C . PRO A 1 364 ? -17.958 32.695 -30.755 1.00 34.09 364 PRO A C 1
ATOM 2956 O O . PRO A 1 364 ? -18.842 32.426 -31.574 1.00 34.09 364 PRO A O 1
ATOM 2959 N N . GLN A 1 365 ? -17.949 33.815 -30.030 1.00 35.25 365 GLN A N 1
ATOM 2960 C CA . GLN A 1 365 ? -18.669 35.039 -30.396 1.00 35.25 365 GLN A CA 1
ATOM 2961 C C . GLN A 1 365 ? -17.668 36.138 -30.716 1.00 35.25 365 GLN A C 1
ATOM 2963 O O . GLN A 1 365 ? -16.690 36.273 -29.944 1.00 35.25 365 GLN A O 1
#

Nearest PDB structures (foldseek):
  6h2f-assembly1_A  TM=1.379E-01  e=2.193E-01  Aeromonas hydrophila subsp. hydrophila AL09-71
  6grj-assembly1_H  TM=1.325E-01  e=2.193E-01  Aeromonas hydrophila
  7a0g-assembly1_JJJ  TM=2.321E-01  e=2.434E+00  Serratia marcescens
  6h2f-assembly1_I  TM=1.468E-01  e=6.001E-01  Aeromonas hydrophila subsp. hydrophila AL09-71
  2x3x-assembly2_B  TM=1.660E-01  e=3.609E+00  Mus musculus

Solvent-accessible surface area (backbone atoms only — not comparable to full-atom values): 19551 Å² total; per-residue (Å²): 106,30,64,54,45,21,52,68,31,66,61,50,93,61,18,67,61,42,46,52,54,54,44,68,38,56,68,61,43,49,46,37,34,73,77,68,69,40,66,38,89,42,83,75,8,34,41,97,86,70,38,42,28,48,29,38,48,16,28,50,44,34,50,55,50,48,64,54,29,70,80,66,74,44,76,65,84,95,46,58,60,57,64,54,63,42,50,33,28,50,28,35,42,52,38,22,52,52,42,38,75,75,58,40,59,49,70,65,25,24,48,32,18,46,54,16,36,51,37,46,48,51,52,27,68,34,79,35,54,45,98,87,68,53,73,32,32,46,68,44,31,66,59,24,54,46,48,28,52,52,34,51,50,55,47,42,66,76,48,51,68,60,51,55,51,54,49,58,55,34,60,69,70,51,49,72,67,23,52,56,28,57,74,44,58,78,92,75,45,52,74,69,35,44,51,32,26,52,56,39,52,61,58,62,60,78,55,69,66,64,55,44,70,73,44,55,82,85,51,30,65,61,39,52,52,35,47,53,50,23,54,52,26,48,52,46,23,52,55,10,49,51,54,32,62,75,68,45,42,65,60,56,47,48,51,22,61,46,49,46,33,68,62,46,30,54,23,52,47,25,40,53,53,12,52,52,24,44,77,69,67,38,54,73,60,12,50,56,25,40,60,55,17,37,54,42,49,30,53,50,38,71,75,41,57,72,53,66,83,34,76,67,42,57,61,49,46,59,57,50,51,50,50,50,54,52,31,48,77,73,78,43,72,86,59,96,80,44,61,56,48,65,57,54,56,59,49,61,68,67,52,66,61,95,84,72,66,94,76,66,83,80,76,90,128

Sequence (365 aa):
MGNFIGDKIGTPDERIQFRELFQEDIDFHQSLSLEEGIDTFSRRSLGPTGTPDNWLVSWQWYQKSENAVDPLGQRALGKAHLLFFTLKPKTLISFAIAIEDEGFLDEFGREAYRRAAEGWNELGNREIQTPVGISVRMNDIEIHRRAVRDYRNDIVAMAPAIYEEIQLEREKQLTKNEQEAMALPAAMRSMDQRRQADDAAFKLEITNEEIIERFSDDLKPRAMELAAEASRKLELAYAAEYCRGTVNYDYFKMRCEVEQLKLATDARQAVRQADEFFVNAELEKARTGYERAWVMWGEIFERFPQLMDDPEAEILRQSVGNYESLLAQVEETIPADFKLRKLIKMYDLDRLPEGFDPTGGAAPQ

pLDDT: mean 89.22, std 14.12, range [25.88, 98.38]

Foldseek 3Di:
DLCCLQVVLLPDPCNVVSQVVVQPPVVVLVCCCPVVVQNQQDPQQQAPVSTGGSLSSSLSVLVVVVVVCVPPVDDPPPDAQLVSLCSNLVSLLSSLVRVVVVPPLDVRSLVSLVSSLVSLVVSQQDFHQDPVGDTARLVCLVVLVVLLVVLLVVLCVVPVVLVVVLQVVLVVVQDPLLVVLCPDDPVPHDPVSNVSVVVSVVSNDDALVNSLVPDDPVSNVVSVVSSVSSVVSVVRSVRSVVSCVVSVSVVSNLVSVLSSDNLVSLLSVLLVQLVVCLVVVVLVSNLVSVLVSQVSVLVSCVVVVVCLVDCVLVVVVVSVVSNQVSQVVVVHGQDPVRSCVVSVVVVVVVPDPPPDDPVPDDDDD